Protein AF-A0A3C0SND9-F1 (afdb_monomer_lite)

Foldseek 3Di:
DPQDVVLVLQDCLQRLCNQCVPVCNVVVDLAAAEADACPDCSNPVPDHLLCRLLSSLLSHHLYYHDDPDPVVSVVSNVVCDVVCVQPPVSNVSSVCNVVVVCVVVVVVPDPCVDDPPPVVVVDPVVVVVVVVCLVVVDDDPDDPPVCPPPDCVVDVEDEDEDADDDCVVVVVVVPDPPDDHYPYDYDHDPDDDDPVNVVVVVVVVVVVDDDDDDPPSCPVVSVVVVVVPPD

pLDDT: mean 79.18, std 21.39, range [28.89, 98.75]

Structure (mmCIF, N/CA/C/O backbone):
data_AF-A0A3C0SND9-F1
#
_entry.id   AF-A0A3C0SND9-F1
#
loop_
_atom_site.group_PDB
_atom_site.id
_atom_site.type_symbol
_atom_site.label_atom_id
_atom_site.label_alt_id
_atom_site.label_comp_id
_atom_site.label_asym_id
_atom_site.label_entity_id
_atom_site.label_seq_id
_atom_site.pdbx_PDB_ins_code
_atom_site.Cartn_x
_atom_site.Cartn_y
_atom_site.Cartn_z
_atom_site.occupancy
_atom_site.B_iso_or_equiv
_atom_site.auth_seq_id
_atom_site.auth_comp_id
_atom_site.auth_asym_id
_atom_site.auth_atom_id
_atom_site.pdbx_PDB_model_num
ATOM 1 N N . ASN A 1 1 ? -31.059 3.583 -4.993 1.00 44.38 1 ASN A N 1
ATOM 2 C CA . ASN A 1 1 ? -29.622 3.907 -4.856 1.00 44.38 1 ASN A CA 1
ATOM 3 C C . ASN A 1 1 ? -29.435 5.416 -4.837 1.00 44.38 1 ASN A C 1
ATOM 5 O O . ASN A 1 1 ? -29.257 6.009 -5.891 1.00 44.38 1 ASN A O 1
ATOM 9 N N . ASN A 1 2 ? -29.526 6.033 -3.655 1.00 50.16 2 ASN A N 1
ATOM 10 C CA . ASN A 1 2 ? -29.249 7.460 -3.456 1.00 50.16 2 ASN A CA 1
ATOM 11 C C . ASN A 1 2 ? -27.792 7.612 -3.012 1.00 50.16 2 ASN A C 1
ATOM 13 O O . ASN A 1 2 ? -27.519 7.683 -1.821 1.00 50.16 2 ASN A O 1
ATOM 17 N N . VAL A 1 3 ? -26.867 7.586 -3.970 1.00 58.12 3 VAL A N 1
ATOM 18 C CA . VAL A 1 3 ? -25.467 7.959 -3.727 1.00 58.12 3 VAL A CA 1
ATOM 19 C C . VAL A 1 3 ? -25.411 9.485 -3.758 1.00 58.12 3 VAL A C 1
ATOM 21 O O . VAL A 1 3 ? -25.819 10.077 -4.761 1.00 58.12 3 VAL A O 1
ATOM 24 N N . THR A 1 4 ? -24.980 10.119 -2.669 1.00 64.44 4 THR A N 1
ATOM 25 C CA . THR A 1 4 ? -24.827 11.582 -2.611 1.00 64.44 4 THR A CA 1
ATOM 26 C C . THR A 1 4 ? -23.594 12.021 -3.408 1.00 64.44 4 THR A C 1
ATOM 28 O O . THR A 1 4 ? -22.713 11.215 -3.711 1.00 64.44 4 THR A O 1
ATOM 31 N N . ASP A 1 5 ? -23.491 13.301 -3.770 1.00 61.81 5 ASP A N 1
ATOM 32 C CA . ASP A 1 5 ? -22.285 13.793 -4.453 1.00 61.81 5 ASP A CA 1
ATOM 33 C C . ASP A 1 5 ? -21.036 13.742 -3.548 1.00 61.81 5 ASP A C 1
ATOM 35 O O . ASP A 1 5 ? -19.930 13.545 -4.047 1.00 61.81 5 ASP A O 1
ATOM 39 N N . GLU A 1 6 ? -21.197 13.799 -2.220 1.00 60.97 6 GLU A N 1
ATOM 40 C CA . GLU A 1 6 ? -20.113 13.548 -1.255 1.00 60.97 6 GLU A CA 1
ATOM 41 C C . GLU A 1 6 ? -19.622 12.091 -1.288 1.00 60.97 6 GLU A C 1
ATOM 43 O O . GLU A 1 6 ? -18.412 11.841 -1.263 1.00 60.97 6 GLU A O 1
ATOM 48 N N . ASP A 1 7 ? -20.529 11.119 -1.441 1.00 61.94 7 ASP A N 1
ATOM 49 C CA . ASP A 1 7 ? -20.157 9.707 -1.596 1.00 61.94 7 ASP A CA 1
ATOM 50 C C . ASP A 1 7 ? -19.349 9.461 -2.881 1.00 61.94 7 ASP A C 1
ATOM 52 O O . ASP A 1 7 ? -18.505 8.563 -2.920 1.00 61.94 7 ASP A O 1
ATOM 56 N N . ARG A 1 8 ? -19.583 10.258 -3.934 1.00 63.97 8 ARG A N 1
ATOM 57 C CA . ARG A 1 8 ? -18.859 10.159 -5.215 1.00 63.97 8 ARG A CA 1
ATOM 58 C C . ARG A 1 8 ? -17.441 10.720 -5.155 1.00 63.97 8 ARG A C 1
ATOM 60 O O . ARG A 1 8 ? -16.614 10.336 -5.978 1.00 63.97 8 ARG A O 1
ATOM 67 N N . LEU A 1 9 ? -17.166 11.625 -4.218 1.00 80.69 9 LEU A N 1
ATOM 68 C CA . LEU A 1 9 ? -15.879 12.320 -4.094 1.00 80.69 9 LEU A CA 1
ATOM 69 C C . LEU A 1 9 ? -14.982 11.743 -2.989 1.00 80.69 9 LEU A C 1
ATOM 71 O O . LEU A 1 9 ? -13.817 12.119 -2.885 1.00 80.69 9 LEU A O 1
ATOM 75 N N . THR A 1 10 ? -15.498 10.817 -2.180 1.00 88.38 10 THR A N 1
ATOM 76 C CA . THR A 1 10 ? -14.753 10.217 -1.070 1.00 88.38 10 THR A CA 1
ATOM 77 C C . THR A 1 10 ? -13.786 9.132 -1.577 1.00 88.38 10 THR A C 1
ATOM 79 O O . THR A 1 10 ? -14.219 8.202 -2.265 1.00 88.38 10 THR A O 1
ATOM 82 N N . PRO A 1 11 ? -12.482 9.181 -1.233 1.00 94.50 11 PRO A N 1
ATOM 83 C CA . PRO A 1 11 ? -11.507 8.201 -1.705 1.00 94.50 11 PRO A CA 1
ATOM 84 C C . PRO A 1 11 ? -11.779 6.813 -1.118 1.00 94.50 11 PRO A C 1
ATOM 86 O O . PRO A 1 11 ? -12.365 6.683 -0.043 1.00 94.50 11 PRO A O 1
ATOM 89 N N . GLY A 1 12 ? -11.282 5.764 -1.782 1.00 95.81 12 GLY A N 1
ATOM 90 C CA . GLY A 1 12 ? -11.505 4.365 -1.384 1.00 95.81 12 GLY A CA 1
ATOM 91 C C . GLY A 1 12 ? -11.233 4.081 0.096 1.00 95.81 12 GLY A C 1
ATOM 92 O O . GLY A 1 12 ? -12.066 3.473 0.758 1.00 95.81 12 GLY A O 1
ATOM 93 N N . SER A 1 13 ? -10.142 4.621 0.650 1.00 96.94 13 SER A N 1
ATOM 94 C CA . SER A 1 13 ? -9.764 4.461 2.064 1.00 96.94 13 SER A CA 1
ATOM 95 C C . SER A 1 13 ? -10.765 5.046 3.072 1.00 96.94 13 SER A C 1
ATOM 97 O O . SER A 1 13 ? -10.654 4.764 4.261 1.00 96.94 13 SER A O 1
ATOM 99 N N . LEU A 1 14 ? -11.715 5.874 2.631 1.00 96.62 14 LEU A N 1
ATOM 100 C CA . LEU A 1 14 ? -12.737 6.512 3.466 1.00 96.62 14 LEU A CA 1
ATOM 101 C C . LEU A 1 14 ? -14.166 6.174 3.014 1.00 96.62 14 LEU A C 1
ATOM 103 O O . LEU A 1 14 ? -15.111 6.507 3.720 1.00 96.62 14 LEU A O 1
ATOM 107 N N . SER A 1 15 ? -14.358 5.520 1.867 1.00 96.31 15 SER A N 1
ATOM 108 C CA . SER A 1 15 ? -15.685 5.312 1.279 1.00 96.31 15 SER A CA 1
ATOM 109 C C . SER A 1 15 ? -16.342 4.031 1.788 1.00 96.31 15 SER A C 1
ATOM 111 O O . SER A 1 15 ? -15.989 2.923 1.380 1.00 96.31 15 SER A O 1
ATOM 113 N N . LYS A 1 16 ? -17.369 4.173 2.633 1.00 95.62 16 LYS A N 1
ATOM 114 C CA . LYS A 1 16 ? -18.164 3.037 3.127 1.00 95.62 16 LYS A CA 1
ATOM 115 C C . LYS A 1 16 ? -18.831 2.254 1.993 1.00 95.62 16 LYS A C 1
ATOM 117 O O . LYS A 1 16 ? -18.887 1.026 2.055 1.00 95.62 16 LYS A O 1
ATOM 122 N N . ASN A 1 17 ? -19.286 2.941 0.946 1.00 94.38 17 ASN A N 1
ATOM 123 C CA . ASN A 1 17 ? -19.912 2.306 -0.216 1.00 94.38 17 ASN A CA 1
ATOM 124 C C . ASN A 1 17 ? -18.928 1.392 -0.957 1.00 94.38 17 ASN A C 1
ATOM 126 O O . ASN A 1 17 ? -19.301 0.286 -1.333 1.00 94.38 17 ASN A O 1
ATOM 130 N N . LEU A 1 18 ? -17.665 1.802 -1.111 1.00 96.06 18 LEU A N 1
ATOM 131 C CA . LEU A 1 18 ? -16.646 0.961 -1.746 1.00 96.06 18 LEU A CA 1
ATOM 132 C C . LEU A 1 18 ? -16.187 -0.180 -0.831 1.00 96.06 18 LEU A C 1
ATOM 134 O O . LEU A 1 18 ? -16.083 -1.320 -1.275 1.00 96.06 18 LEU A O 1
ATOM 138 N N . LEU A 1 19 ? -15.936 0.109 0.446 1.00 97.81 19 LEU A N 1
ATOM 139 C CA . LEU A 1 19 ? -15.386 -0.865 1.392 1.00 97.81 19 LEU A CA 1
ATOM 140 C C . LEU A 1 19 ? -16.425 -1.911 1.810 1.00 97.81 19 LEU A C 1
ATOM 142 O O . LEU A 1 19 ? -16.160 -3.108 1.758 1.00 97.81 19 LEU A O 1
ATOM 146 N N . THR A 1 20 ? -17.618 -1.479 2.218 1.00 96.38 20 THR A N 1
ATOM 147 C CA . THR A 1 20 ? -18.659 -2.384 2.732 1.00 96.38 20 THR A CA 1
ATOM 148 C C . THR A 1 20 ? -19.722 -2.728 1.699 1.00 96.38 20 THR A C 1
ATOM 150 O O . THR A 1 20 ? -20.129 -3.882 1.634 1.00 96.38 20 THR A O 1
ATOM 153 N N . GLY A 1 21 ? -20.141 -1.769 0.869 1.00 96.25 21 GLY A N 1
ATOM 154 C CA . GLY A 1 21 ? -21.136 -2.020 -0.176 1.00 96.25 21 GLY A CA 1
ATOM 155 C C . GLY A 1 21 ? -20.585 -2.939 -1.265 1.00 96.25 21 GLY A C 1
ATOM 156 O O . GLY A 1 21 ? -21.068 -4.053 -1.445 1.00 96.25 21 GLY A O 1
ATOM 157 N N . LEU A 1 22 ? -19.524 -2.497 -1.939 1.00 96.56 22 LEU A N 1
ATOM 158 C CA . LEU A 1 22 ? -18.916 -3.236 -3.041 1.00 96.56 22 LEU A CA 1
ATOM 159 C C . LEU A 1 22 ? -18.007 -4.367 -2.545 1.00 96.56 22 LEU A C 1
ATOM 161 O O . LEU A 1 22 ? -18.264 -5.529 -2.835 1.00 96.56 22 LEU A O 1
ATOM 165 N N . LEU A 1 23 ? -16.936 -4.054 -1.809 1.00 98.25 23 LEU A N 1
ATOM 166 C CA . LEU A 1 23 ? -15.888 -5.037 -1.521 1.00 98.25 23 LEU A CA 1
ATOM 167 C C . LEU A 1 23 ? -16.363 -6.147 -0.569 1.00 98.25 23 LEU A C 1
ATOM 169 O O . LEU A 1 23 ? -16.186 -7.326 -0.875 1.00 98.25 23 LEU A O 1
ATOM 173 N N . ARG A 1 24 ? -16.983 -5.799 0.566 1.00 97.56 24 ARG A N 1
ATOM 174 C CA . ARG A 1 24 ? -17.568 -6.799 1.481 1.00 97.56 24 ARG A CA 1
ATOM 175 C C . ARG A 1 24 ? -18.879 -7.380 0.955 1.00 97.56 24 ARG A C 1
ATOM 177 O O . ARG A 1 24 ? -19.059 -8.589 1.034 1.00 97.56 24 ARG A O 1
ATOM 184 N N . GLY A 1 25 ? -19.784 -6.532 0.468 1.00 98.19 25 GLY A N 1
ATOM 185 C CA . GLY A 1 25 ? -21.126 -6.925 0.046 1.00 98.19 25 GLY A CA 1
ATOM 186 C C . GLY A 1 25 ? -21.134 -7.646 -1.297 1.00 98.19 25 GLY A C 1
ATOM 187 O O . GLY A 1 25 ? -21.255 -8.866 -1.343 1.00 98.19 25 GLY A O 1
ATOM 188 N N . GLU A 1 26 ? -21.014 -6.899 -2.392 1.00 97.88 26 GLU A N 1
ATOM 189 C CA . GLU A 1 26 ? -21.161 -7.442 -3.752 1.00 97.88 26 GLU A CA 1
ATOM 190 C C . GLU A 1 26 ? -20.048 -8.429 -4.143 1.00 97.88 26 GLU A C 1
ATOM 192 O O . GLU A 1 26 ? -20.326 -9.460 -4.752 1.00 97.88 26 GLU A O 1
ATOM 197 N N . LEU A 1 27 ? -18.792 -8.140 -3.788 1.00 98.38 27 LEU A N 1
ATOM 198 C CA . LEU A 1 27 ? -17.636 -8.982 -4.124 1.00 98.38 27 LEU A CA 1
ATOM 199 C C . LEU A 1 27 ? -17.373 -10.089 -3.093 1.00 98.38 27 LEU A C 1
ATOM 201 O O . LEU A 1 27 ? -16.554 -10.973 -3.348 1.00 98.38 27 LEU A O 1
ATOM 205 N N . GLY A 1 28 ? -18.029 -10.047 -1.930 1.00 98.19 28 GLY A N 1
ATOM 206 C CA . GLY A 1 28 ? -17.910 -11.080 -0.898 1.00 98.19 28 GLY A CA 1
ATOM 207 C C . GLY A 1 28 ? -16.508 -11.224 -0.294 1.00 98.19 28 GLY A C 1
ATOM 208 O O . GLY A 1 28 ? -16.165 -12.292 0.219 1.00 98.19 28 GLY A O 1
ATOM 209 N N . PHE A 1 29 ? -15.657 -10.193 -0.362 1.00 98.50 29 PHE A N 1
ATOM 210 C CA . PHE A 1 29 ? -14.309 -10.276 0.195 1.00 98.50 29 PHE A CA 1
ATOM 211 C C . PHE A 1 29 ? -14.379 -10.437 1.715 1.00 98.50 29 PHE A C 1
ATOM 213 O O . PHE A 1 29 ? -14.934 -9.586 2.402 1.00 98.50 29 PHE A O 1
ATOM 220 N N . ASN A 1 30 ? -13.758 -11.482 2.266 1.00 97.19 30 ASN A N 1
ATOM 221 C CA . ASN A 1 30 ? -13.747 -11.743 3.714 1.00 97.19 30 ASN A CA 1
ATOM 222 C C . ASN A 1 30 ? -12.351 -11.618 4.362 1.00 97.19 30 ASN A C 1
ATOM 224 O O . ASN A 1 30 ? -12.188 -11.861 5.554 1.00 97.19 30 ASN A O 1
ATOM 228 N N . GLY A 1 31 ? -11.326 -11.242 3.590 1.00 97.62 31 GLY A N 1
ATOM 229 C CA . GLY A 1 31 ? -9.966 -11.038 4.104 1.00 97.62 31 GLY A CA 1
ATOM 230 C C . GLY A 1 31 ? -9.784 -9.693 4.811 1.00 97.62 31 GLY A C 1
ATOM 231 O O . GLY A 1 31 ? -10.729 -8.927 4.961 1.00 97.62 31 GLY A O 1
ATOM 232 N N . LEU A 1 32 ? -8.564 -9.369 5.229 1.00 98.50 32 LEU A N 1
ATOM 233 C CA . LEU A 1 32 ? -8.249 -8.086 5.864 1.00 98.50 32 LEU A CA 1
ATOM 234 C C . LEU A 1 32 ? -8.256 -6.931 4.847 1.00 98.50 32 LEU A C 1
ATOM 236 O O . LEU A 1 32 ? -7.643 -7.048 3.788 1.00 98.50 32 LEU A O 1
ATOM 240 N N . ILE A 1 33 ? -8.904 -5.811 5.180 1.00 98.69 33 ILE A N 1
ATOM 241 C CA . ILE A 1 33 ? -8.835 -4.552 4.421 1.00 98.69 33 ILE A CA 1
ATOM 242 C C . ILE A 1 33 ? -7.926 -3.561 5.155 1.00 98.69 33 ILE A C 1
ATOM 244 O O . ILE A 1 33 ? -8.098 -3.317 6.350 1.00 98.69 33 ILE A O 1
ATOM 248 N N . MET A 1 34 ? -6.987 -2.951 4.434 1.00 98.38 34 MET A N 1
ATOM 249 C CA . MET A 1 34 ? -6.090 -1.922 4.958 1.00 98.38 34 MET A CA 1
ATOM 250 C C . MET A 1 34 ? -6.093 -0.697 4.043 1.00 98.38 34 MET A C 1
ATOM 252 O O . MET A 1 34 ? -6.122 -0.843 2.821 1.00 98.38 34 MET A O 1
ATOM 256 N N . THR A 1 35 ? -6.019 0.500 4.626 1.00 98.38 35 THR A N 1
ATOM 257 C CA . THR A 1 35 ? -5.798 1.726 3.846 1.00 98.38 35 THR A CA 1
ATOM 258 C C . THR A 1 35 ? -4.402 1.734 3.211 1.00 98.38 35 THR A C 1
ATOM 260 O O . THR A 1 35 ? -3.470 1.130 3.736 1.00 98.38 35 THR A O 1
ATOM 263 N N . ASP A 1 36 ? -4.207 2.530 2.159 1.00 97.94 36 ASP A N 1
ATOM 264 C CA . ASP A 1 36 ? -2.862 3.028 1.828 1.00 97.94 36 ASP A CA 1
ATOM 265 C C . ASP A 1 36 ? -2.350 3.991 2.929 1.00 97.94 36 ASP A C 1
ATOM 267 O O . ASP A 1 36 ? -3.074 4.315 3.881 1.00 97.94 36 ASP A O 1
ATOM 271 N N . ALA A 1 37 ? -1.104 4.454 2.827 1.00 97.69 37 ALA A N 1
ATOM 272 C CA . ALA A 1 37 ? -0.452 5.313 3.804 1.00 97.69 37 ALA A CA 1
ATOM 273 C C . ALA A 1 37 ? -1.287 6.570 4.112 1.00 97.69 37 ALA A C 1
ATOM 275 O O . ALA A 1 37 ? -1.434 7.479 3.292 1.00 97.69 37 ALA A O 1
ATOM 276 N N . THR A 1 38 ? -1.766 6.687 5.352 1.00 97.38 38 THR A N 1
ATOM 277 C CA . THR A 1 38 ? -2.655 7.790 5.770 1.00 97.38 38 THR A CA 1
ATOM 278 C C . THR A 1 38 ? -1.963 9.157 5.843 1.00 97.38 38 THR A C 1
ATOM 280 O O . THR A 1 38 ? -2.606 10.166 6.133 1.00 97.38 38 THR A O 1
ATOM 283 N N . LEU A 1 39 ? -0.647 9.205 5.613 1.00 96.06 39 LEU A N 1
ATOM 284 C CA . LEU A 1 39 ? 0.149 10.434 5.538 1.00 96.06 39 LEU A CA 1
ATOM 285 C C . LEU A 1 39 ? 0.073 11.106 4.167 1.00 96.06 39 LEU A C 1
ATOM 287 O O . LEU A 1 39 ? 0.459 12.266 4.029 1.00 96.06 39 LEU A O 1
ATOM 291 N N . MET A 1 40 ? -0.401 10.384 3.152 1.00 95.81 40 MET A N 1
ATOM 292 C CA . MET A 1 40 ? -0.532 10.914 1.805 1.00 95.81 40 MET A CA 1
ATOM 293 C C . MET A 1 40 ? -1.572 12.031 1.760 1.00 95.81 40 MET A C 1
ATOM 295 O O . MET A 1 40 ? -2.626 11.959 2.397 1.00 95.81 40 MET A O 1
ATOM 299 N N . THR A 1 41 ? -1.310 13.042 0.929 1.00 94.62 41 THR A N 1
ATOM 300 C CA . THR A 1 41 ? -2.234 14.162 0.706 1.00 94.62 41 THR A CA 1
ATOM 301 C C . THR A 1 41 ? -3.618 13.682 0.276 1.00 94.62 41 THR A C 1
ATOM 303 O O . THR A 1 41 ? -4.610 14.244 0.721 1.00 94.62 41 THR A O 1
ATOM 306 N N . GLY A 1 42 ? -3.699 12.601 -0.509 1.00 93.19 42 GLY A N 1
ATOM 307 C CA . GLY A 1 42 ? -4.974 12.009 -0.921 1.00 93.19 42 GLY A CA 1
ATOM 308 C C . GLY A 1 42 ? -5.861 11.571 0.249 1.00 93.19 42 GLY A C 1
ATOM 309 O O . GLY A 1 42 ? -7.075 11.672 0.150 1.00 93.19 42 GLY A O 1
ATOM 310 N N . PHE A 1 43 ? -5.286 11.158 1.381 1.00 95.00 43 PHE A N 1
ATOM 311 C CA . PHE A 1 43 ? -6.048 10.875 2.599 1.00 95.00 43 PHE A CA 1
ATOM 312 C C . PHE A 1 43 ? -6.293 12.164 3.395 1.00 95.00 43 PHE A C 1
ATOM 314 O O . PHE A 1 43 ? -7.435 12.531 3.657 1.00 95.00 43 PHE A O 1
ATOM 321 N N . GLY A 1 44 ? -5.221 12.891 3.726 1.00 93.25 44 GLY A N 1
ATOM 322 C CA . GLY A 1 44 ? -5.273 14.041 4.635 1.00 93.25 44 GLY A CA 1
ATOM 323 C C . GLY A 1 44 ? -6.019 15.275 4.113 1.00 93.25 44 GLY A C 1
ATOM 324 O O . GLY A 1 44 ? -6.403 16.120 4.913 1.00 93.25 44 GLY A O 1
ATOM 325 N N . ALA A 1 45 ? -6.245 15.398 2.803 1.00 93.62 45 ALA A N 1
ATOM 326 C CA . ALA A 1 45 ? -6.983 16.523 2.225 1.00 93.62 45 ALA A CA 1
ATOM 327 C C . ALA A 1 45 ? -8.499 16.476 2.498 1.00 93.62 45 ALA A C 1
ATOM 329 O O . ALA A 1 45 ? -9.173 17.484 2.310 1.00 93.62 45 ALA A O 1
ATOM 330 N N . HIS A 1 46 ? -9.035 15.338 2.952 1.00 92.56 46 HIS A N 1
ATOM 331 C CA . HIS A 1 46 ? -10.480 15.125 3.112 1.00 92.56 46 HIS A CA 1
ATOM 332 C C . HIS A 1 46 ? -11.020 15.496 4.498 1.00 92.56 46 HIS A C 1
ATOM 334 O O . HIS A 1 46 ? -12.197 15.290 4.776 1.00 92.56 46 HIS A O 1
ATOM 340 N N . GLY A 1 47 ? -10.183 16.030 5.387 1.00 93.88 47 GLY A N 1
ATOM 341 C CA . GLY A 1 47 ? -10.623 16.444 6.712 1.00 93.88 47 GLY A CA 1
ATOM 342 C C . GLY A 1 47 ? -9.527 16.399 7.761 1.00 93.88 47 GLY A C 1
ATOM 343 O O . GLY A 1 47 ? -8.346 16.186 7.481 1.00 93.88 47 GLY A O 1
ATOM 344 N N . ARG A 1 48 ? -9.930 16.605 9.013 1.00 96.81 48 ARG A N 1
ATOM 345 C CA . ARG A 1 48 ? -9.007 16.550 10.144 1.00 96.81 48 ARG A CA 1
ATOM 346 C C . ARG A 1 48 ? -8.632 15.102 10.419 1.00 96.81 48 ARG A C 1
ATOM 348 O O . ARG A 1 48 ? -9.490 14.226 10.475 1.00 96.81 48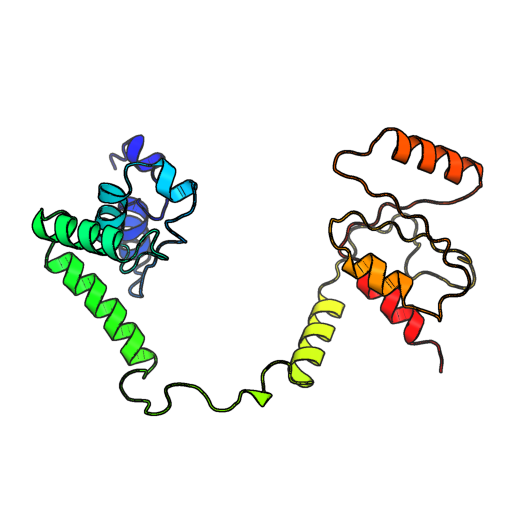 ARG A O 1
ATOM 355 N N . ARG A 1 49 ? -7.348 14.852 10.672 1.00 97.00 49 ARG A N 1
ATOM 356 C CA . ARG A 1 49 ? -6.833 13.506 10.965 1.00 97.00 49 ARG A CA 1
ATOM 357 C C . ARG A 1 49 ? -7.561 12.828 12.134 1.00 97.00 49 ARG A C 1
ATOM 359 O O . ARG A 1 49 ? -7.796 11.625 12.071 1.00 97.00 49 ARG A O 1
ATOM 366 N N . GLU A 1 50 ? -7.954 13.610 13.141 1.00 97.81 50 GLU A N 1
ATOM 367 C CA . GLU A 1 50 ? -8.709 13.137 14.307 1.00 97.81 50 GLU A CA 1
ATOM 368 C C . GLU A 1 50 ? -10.088 12.556 13.967 1.00 97.81 50 GLU A C 1
ATOM 370 O O . GLU A 1 50 ? -10.568 11.683 14.686 1.00 97.81 50 GLU A O 1
ATOM 375 N N . ASP A 1 51 ? -10.688 12.995 12.857 1.00 97.25 51 ASP A N 1
ATOM 376 C CA . ASP A 1 51 ? -11.953 12.467 12.350 1.00 97.25 51 ASP A CA 1
ATOM 377 C C . ASP A 1 51 ? -11.698 11.331 11.349 1.00 97.25 51 ASP A C 1
ATOM 379 O O . ASP A 1 51 ? -12.331 10.278 11.410 1.00 97.25 51 ASP A O 1
ATOM 383 N N . LEU A 1 52 ? -10.733 11.523 10.442 1.00 97.19 52 LEU A N 1
ATOM 384 C CA . LEU A 1 52 ? -10.484 10.608 9.327 1.00 97.19 52 LEU A CA 1
ATOM 385 C C . LEU A 1 52 ? -9.981 9.232 9.766 1.00 97.19 52 LEU A C 1
ATOM 387 O O . LEU A 1 52 ? -10.399 8.222 9.202 1.00 97.19 52 LEU A O 1
ATOM 391 N N . VAL A 1 53 ? -9.071 9.170 10.743 1.00 97.94 53 VAL A N 1
ATOM 392 C CA . VAL A 1 53 ? -8.457 7.896 11.147 1.00 97.94 53 VAL A CA 1
ATOM 393 C C . VAL A 1 53 ? -9.504 6.960 11.780 1.00 97.94 53 VAL A C 1
ATOM 395 O O . VAL A 1 53 ? -9.653 5.846 11.271 1.00 97.94 53 VAL A O 1
ATOM 398 N N . PRO A 1 54 ? -10.328 7.388 12.761 1.00 98.31 54 PRO A N 1
ATOM 399 C CA . PRO A 1 54 ? -11.429 6.560 13.255 1.00 98.31 54 PRO A CA 1
ATOM 400 C C . PRO A 1 54 ? -12.493 6.254 12.200 1.00 98.31 54 PRO A C 1
ATOM 402 O O . PRO A 1 54 ? -12.955 5.116 12.107 1.00 98.31 54 PRO A O 1
ATOM 405 N N . MET A 1 55 ? -12.855 7.247 11.378 1.00 97.81 55 MET A N 1
ATOM 406 C CA . MET A 1 55 ? -13.850 7.080 10.316 1.00 97.81 55 MET A CA 1
ATOM 407 C C . MET A 1 55 ? -13.422 6.016 9.299 1.00 97.81 55 MET A C 1
ATOM 409 O O . MET A 1 55 ? -14.252 5.239 8.837 1.00 97.81 55 MET A O 1
ATOM 413 N N . SER A 1 56 ? -12.125 5.920 8.987 1.00 98.19 56 SER A N 1
ATOM 414 C CA . SER A 1 56 ? -11.613 4.895 8.071 1.00 98.19 56 SER A CA 1
ATOM 415 C C . SER A 1 56 ? -11.913 3.475 8.566 1.00 98.19 56 SER A C 1
ATOM 417 O O . SER A 1 56 ? -12.316 2.622 7.773 1.00 98.19 56 SER A O 1
ATOM 419 N N . ILE A 1 57 ? -11.801 3.229 9.876 1.00 98.56 57 ILE A N 1
ATOM 420 C CA . ILE A 1 57 ? -12.119 1.930 10.479 1.00 98.56 57 ILE A CA 1
ATOM 421 C C . ILE A 1 57 ? -13.631 1.709 10.534 1.00 98.56 57 ILE A C 1
ATOM 423 O O . ILE A 1 57 ? -14.118 0.642 10.144 1.00 98.56 57 ILE A O 1
ATOM 427 N N . ALA A 1 58 ? -14.381 2.737 10.942 1.00 98.25 58 ALA A N 1
ATOM 428 C CA . ALA A 1 58 ? -15.842 2.711 10.976 1.00 98.25 58 ALA A CA 1
ATOM 429 C C . ALA A 1 58 ? -16.456 2.385 9.601 1.00 98.25 58 ALA A C 1
ATOM 431 O O . ALA A 1 58 ? -17.423 1.630 9.508 1.00 98.25 58 ALA A O 1
ATOM 432 N N . ASN A 1 59 ? -15.850 2.895 8.527 1.00 97.69 59 ASN A N 1
ATOM 433 C CA . ASN A 1 59 ? -16.323 2.714 7.158 1.00 97.69 59 ASN A CA 1
ATOM 434 C C . ASN A 1 59 ? -15.926 1.376 6.524 1.00 97.69 59 ASN A C 1
ATOM 436 O O . ASN A 1 59 ? -16.411 1.082 5.435 1.00 97.69 59 ASN A O 1
ATOM 440 N N . GLY A 1 60 ? -15.107 0.551 7.187 1.00 98.00 60 GLY A N 1
ATOM 441 C CA . GLY A 1 60 ? -14.877 -0.842 6.783 1.00 98.00 60 GLY A CA 1
ATOM 442 C C . GLY A 1 60 ? -13.420 -1.263 6.602 1.00 98.00 60 GLY A C 1
ATOM 443 O O . GLY A 1 60 ? -13.184 -2.432 6.306 1.00 98.00 60 GLY A O 1
ATOM 444 N N . ASN A 1 61 ? -12.439 -0.374 6.798 1.00 98.69 61 ASN A N 1
ATOM 445 C CA . ASN A 1 61 ? -11.043 -0.815 6.898 1.00 98.69 61 ASN A CA 1
ATOM 446 C C . ASN A 1 61 ? -10.829 -1.532 8.231 1.00 98.69 61 ASN A C 1
ATOM 448 O O . ASN A 1 61 ? -11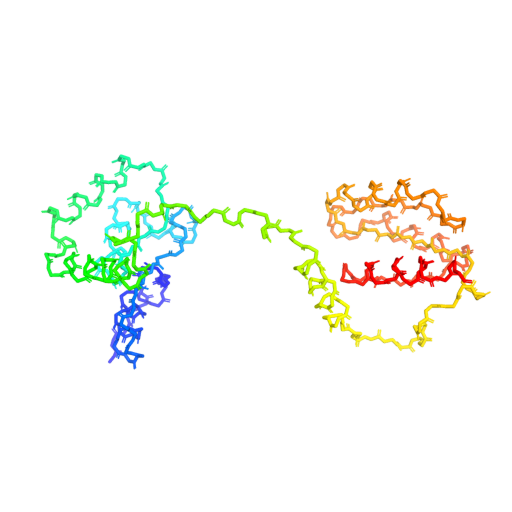.342 -1.088 9.256 1.00 98.69 61 ASN A O 1
ATOM 452 N N . ASP A 1 62 ? -10.061 -2.616 8.245 1.00 98.75 62 ASP A N 1
ATOM 453 C CA . ASP A 1 62 ? -9.690 -3.313 9.482 1.00 98.75 62 ASP A CA 1
ATOM 454 C C . ASP A 1 62 ? -8.419 -2.708 10.097 1.00 98.75 62 ASP A C 1
ATOM 456 O O . ASP A 1 62 ? -8.240 -2.717 11.311 1.00 98.75 62 ASP A O 1
ATOM 460 N N . MET A 1 63 ? -7.547 -2.133 9.264 1.00 98.38 63 MET A N 1
ATOM 461 C CA . MET A 1 63 ? -6.332 -1.430 9.676 1.00 98.38 63 MET A CA 1
ATOM 462 C C . MET A 1 63 ? -6.134 -0.154 8.855 1.00 98.38 63 MET A C 1
ATOM 464 O O . MET A 1 63 ? -6.527 -0.086 7.691 1.00 98.38 63 MET A O 1
ATOM 468 N N . PHE A 1 64 ? -5.448 0.834 9.427 1.00 97.44 64 PHE A N 1
ATOM 469 C CA . PHE A 1 64 ? -4.930 1.971 8.668 1.00 97.44 64 PHE A CA 1
ATOM 470 C C . PHE A 1 64 ? -3.399 1.934 8.631 1.00 97.44 64 PHE A C 1
ATOM 472 O O . PHE A 1 64 ? -2.749 1.566 9.613 1.00 97.44 64 PHE A O 1
ATOM 479 N N . LEU A 1 65 ? -2.819 2.290 7.485 1.00 98.06 65 LEU A N 1
ATOM 480 C CA . LEU A 1 65 ? -1.379 2.208 7.256 1.00 98.06 65 LEU A CA 1
ATOM 481 C C . LEU A 1 65 ? -0.671 3.512 7.653 1.00 98.06 65 LEU A C 1
ATOM 483 O O . LEU A 1 65 ? -1.004 4.598 7.174 1.00 98.06 65 LEU A O 1
ATOM 487 N N . PHE A 1 66 ? 0.350 3.362 8.498 1.00 97.44 66 PHE A N 1
ATOM 488 C CA . PHE A 1 66 ? 1.200 4.404 9.085 1.00 97.44 66 PHE A CA 1
ATOM 489 C C . PHE A 1 66 ? 0.499 5.440 9.971 1.00 97.44 66 PHE A C 1
ATOM 491 O O . PHE A 1 66 ? -0.584 5.950 9.690 1.00 97.44 66 PHE A O 1
ATOM 498 N N . THR A 1 67 ? 1.198 5.808 11.041 1.00 96.19 67 THR A N 1
ATOM 499 C CA . THR A 1 67 ? 0.832 6.902 11.941 1.00 96.19 67 THR A CA 1
ATOM 500 C C . THR A 1 67 ? 1.682 8.132 11.657 1.00 96.19 67 THR A C 1
ATOM 502 O O . THR A 1 67 ? 2.869 7.999 11.359 1.00 96.19 67 THR A O 1
ATOM 505 N N . LYS A 1 68 ? 1.115 9.332 11.816 1.00 93.00 68 LYS A N 1
ATOM 506 C CA . LYS A 1 68 ? 1.897 10.581 11.796 1.00 93.00 68 LYS A CA 1
ATOM 507 C C . LYS A 1 68 ? 2.645 10.748 13.111 1.00 93.00 68 LYS A C 1
ATOM 509 O O . LYS A 1 68 ? 3.841 11.006 13.127 1.00 93.00 68 LYS A O 1
ATOM 514 N N . SER A 1 69 ? 1.913 10.563 14.203 1.00 96.25 69 SER A N 1
ATOM 515 C CA . SER A 1 69 ? 2.412 10.484 15.569 1.00 96.25 69 SER A CA 1
ATOM 516 C C . SER A 1 69 ? 1.666 9.334 16.227 1.00 96.25 69 SER A C 1
ATOM 518 O O . SER A 1 69 ? 0.438 9.350 16.283 1.00 96.25 69 SER A O 1
ATOM 520 N N . ALA A 1 70 ? 2.397 8.318 16.687 1.00 95.00 70 ALA A N 1
ATOM 521 C CA . ALA A 1 70 ? 1.787 7.108 17.234 1.00 95.00 70 ALA A CA 1
ATOM 522 C C . ALA A 1 70 ? 0.869 7.418 18.428 1.00 95.00 70 ALA A C 1
ATOM 524 O O . ALA A 1 70 ? -0.221 6.862 18.526 1.00 95.00 70 ALA A O 1
ATOM 525 N N . LEU A 1 71 ? 1.283 8.344 19.301 1.00 97.62 71 LEU A N 1
ATOM 526 C CA . LEU A 1 71 ? 0.503 8.726 20.477 1.00 97.62 71 LEU A CA 1
ATOM 527 C C . LEU A 1 71 ? -0.748 9.537 20.108 1.00 97.62 71 LEU A C 1
ATOM 529 O O . LEU A 1 71 ? -1.814 9.297 20.671 1.00 97.62 71 LEU A O 1
ATOM 533 N N . GLU A 1 72 ? -0.643 10.481 19.169 1.00 97.75 72 GLU A N 1
ATOM 534 C CA . GLU A 1 72 ? -1.807 11.263 18.726 1.00 97.75 72 GLU A CA 1
ATOM 535 C C . GLU A 1 72 ? -2.832 10.378 18.022 1.00 97.75 72 GLU A C 1
ATOM 537 O O . GLU A 1 72 ? -4.006 10.400 18.382 1.00 97.75 72 GLU A O 1
ATOM 542 N N . ASP A 1 73 ? -2.388 9.548 17.078 1.00 98.06 73 ASP A N 1
ATOM 543 C CA . ASP A 1 73 ? -3.287 8.687 16.310 1.00 98.06 73 ASP A CA 1
ATOM 544 C C . ASP A 1 73 ? -3.952 7.629 17.189 1.00 98.06 73 ASP A C 1
ATOM 546 O O . ASP A 1 73 ? -5.136 7.340 17.015 1.00 98.06 73 ASP A O 1
ATOM 550 N N . TYR A 1 74 ? -3.231 7.106 18.186 1.00 98.19 74 TYR A N 1
ATOM 551 C CA . TYR A 1 74 ? -3.825 6.259 19.216 1.00 98.19 74 TYR A CA 1
ATOM 552 C C . TYR A 1 74 ? -4.937 6.992 19.976 1.00 98.19 74 TYR A C 1
ATOM 554 O O . TYR A 1 74 ? -6.032 6.454 20.140 1.00 98.19 74 TYR A O 1
ATOM 562 N N . ASN A 1 75 ? -4.692 8.231 20.410 1.00 98.56 75 ASN A N 1
ATOM 563 C CA . ASN A 1 75 ? -5.695 9.017 21.125 1.00 98.56 75 ASN A CA 1
ATOM 564 C C . ASN A 1 75 ? -6.900 9.358 20.241 1.00 98.56 75 ASN A C 1
ATOM 566 O O . ASN A 1 75 ? -8.031 9.321 20.724 1.00 98.56 75 ASN A O 1
ATOM 570 N N . PHE A 1 76 ? -6.698 9.642 18.953 1.00 98.50 76 PHE A N 1
ATOM 571 C CA . PHE A 1 76 ? -7.794 9.843 18.005 1.00 98.50 76 PHE A CA 1
ATOM 572 C C . PHE A 1 76 ? -8.642 8.581 17.851 1.00 98.50 76 PHE A C 1
ATOM 574 O O . PHE A 1 76 ? -9.863 8.661 17.968 1.00 98.50 76 PHE A O 1
ATOM 581 N N . MET A 1 77 ? -8.014 7.413 17.696 1.00 98.31 77 MET A N 1
ATOM 582 C CA . MET A 1 77 ? -8.708 6.123 17.653 1.00 98.31 77 MET A CA 1
ATOM 583 C C . MET A 1 77 ? -9.484 5.833 18.937 1.00 98.31 77 MET A C 1
ATOM 585 O O . MET A 1 77 ? -10.669 5.505 18.879 1.00 98.31 77 MET A O 1
ATOM 589 N N . LEU A 1 78 ? -8.851 6.014 20.098 1.00 98.38 78 LEU A N 1
ATOM 590 C CA . LEU A 1 78 ? -9.486 5.814 21.398 1.00 98.38 78 LEU A CA 1
ATOM 591 C C . LEU A 1 78 ? -10.678 6.756 21.594 1.00 98.38 78 LEU A C 1
ATOM 593 O O . LEU A 1 78 ? -11.721 6.341 22.095 1.00 98.38 78 LEU A O 1
ATOM 597 N N . ASN A 1 79 ? -10.544 8.018 21.188 1.00 98.50 79 ASN A N 1
ATOM 598 C CA . ASN A 1 79 ? -11.633 8.986 21.243 1.00 98.50 79 ASN A CA 1
ATOM 599 C C . ASN A 1 79 ? -12.752 8.635 20.260 1.00 98.50 79 ASN A C 1
ATOM 601 O O . ASN A 1 79 ? -13.918 8.772 20.616 1.00 98.50 79 ASN A O 1
ATOM 605 N N . GLY A 1 80 ? -12.422 8.163 19.057 1.00 98.31 80 GLY A N 1
ATOM 606 C CA . GLY A 1 80 ? -13.399 7.690 18.080 1.00 98.31 80 GLY A CA 1
ATOM 607 C C . GLY A 1 80 ? -14.219 6.518 18.608 1.00 98.31 80 GLY A C 1
ATOM 608 O O . GLY A 1 80 ? -15.444 6.532 18.519 1.00 98.31 80 GLY A O 1
ATOM 609 N N . TYR A 1 81 ? -13.553 5.560 19.249 1.00 98.19 81 TYR A N 1
ATOM 610 C CA . TYR A 1 81 ? -14.197 4.447 19.936 1.00 98.19 81 TYR A CA 1
ATOM 611 C C . TYR A 1 81 ? -15.090 4.918 21.099 1.00 98.19 81 TYR A C 1
ATOM 613 O O . TYR A 1 81 ? -16.285 4.641 21.113 1.00 98.19 81 TYR A O 1
ATOM 621 N N . LYS A 1 82 ? -14.567 5.738 22.024 1.00 98.31 82 LYS A N 1
ATOM 622 C CA . LYS A 1 82 ? -15.341 6.277 23.164 1.00 98.31 82 LYS A CA 1
ATOM 623 C C . LYS A 1 82 ? -16.554 7.115 22.749 1.00 98.31 82 LYS A C 1
ATOM 625 O O . LYS A 1 82 ? -17.524 7.189 23.495 1.00 98.31 82 LYS A O 1
ATOM 630 N N . LYS A 1 83 ? -16.489 7.777 21.591 1.00 97.81 83 LYS A N 1
ATOM 631 C CA . LYS A 1 83 ? -17.589 8.568 21.017 1.00 97.81 83 LYS A CA 1
ATOM 632 C C . LYS A 1 83 ? -18.581 7.723 20.207 1.00 97.81 83 LYS A C 1
ATOM 634 O O . LYS A 1 83 ? -19.540 8.283 19.688 1.00 97.81 83 LYS A O 1
ATOM 639 N N . GLY A 1 84 ? -18.350 6.416 20.065 1.00 97.75 84 GLY A N 1
ATOM 640 C CA . GLY A 1 84 ? -19.201 5.513 19.289 1.00 97.75 84 GLY A CA 1
ATOM 641 C C . GLY A 1 84 ? -19.072 5.660 17.770 1.00 97.75 84 GLY A C 1
ATOM 642 O O . GLY A 1 84 ? -19.899 5.119 17.045 1.00 97.75 84 GLY A O 1
ATOM 643 N N . ILE A 1 85 ? -18.050 6.371 17.269 1.00 98.06 85 ILE A N 1
ATOM 644 C CA . ILE A 1 85 ? -17.748 6.418 15.825 1.00 98.06 85 ILE A CA 1
ATOM 645 C C . ILE A 1 85 ? -17.353 5.017 15.348 1.00 98.06 85 ILE A C 1
ATOM 647 O O . ILE A 1 85 ? -17.788 4.569 14.292 1.00 98.06 85 ILE A O 1
ATOM 651 N N . ILE A 1 86 ? -16.550 4.317 16.151 1.00 98.50 86 ILE A N 1
ATOM 652 C CA . ILE A 1 86 ? -16.254 2.897 15.970 1.00 98.50 86 ILE A CA 1
ATOM 653 C C . ILE A 1 86 ? -17.091 2.141 16.997 1.00 98.50 86 ILE A C 1
ATOM 655 O O . ILE A 1 86 ? -16.900 2.343 18.195 1.00 98.50 86 ILE A O 1
ATOM 659 N N . THR A 1 87 ? -18.013 1.296 16.539 1.00 98.38 87 THR A N 1
ATOM 660 C CA . THR A 1 87 ? -18.836 0.470 17.436 1.00 98.38 87 THR A CA 1
ATOM 661 C C . THR A 1 87 ? -18.053 -0.739 17.952 1.00 98.38 87 THR A C 1
ATOM 663 O O . THR A 1 87 ? -17.049 -1.132 17.349 1.00 98.38 87 THR A O 1
ATOM 666 N N . ASP A 1 88 ? -18.521 -1.358 19.040 1.00 98.31 88 ASP A N 1
ATOM 667 C CA . ASP A 1 88 ? -17.934 -2.600 19.563 1.00 98.31 88 ASP A CA 1
ATOM 668 C C . ASP A 1 88 ? -17.955 -3.720 18.524 1.00 98.31 88 ASP A C 1
ATOM 670 O O . ASP A 1 88 ? -16.970 -4.439 18.356 1.00 98.31 88 ASP A O 1
ATOM 674 N N . GLU A 1 89 ? -19.053 -3.850 17.783 1.00 98.44 89 GLU A N 1
ATOM 675 C CA . GLU A 1 89 ? -19.189 -4.861 16.739 1.00 98.44 89 GLU A CA 1
ATOM 676 C C . GLU A 1 89 ? -18.164 -4.623 15.635 1.00 98.44 89 GLU A C 1
ATOM 678 O O . GLU A 1 89 ? -17.485 -5.556 15.213 1.00 98.44 89 GLU A O 1
ATOM 683 N N . ARG A 1 90 ? -18.000 -3.367 15.194 1.00 98.12 90 ARG A N 1
ATOM 684 C CA . ARG A 1 90 ? -17.047 -3.036 14.134 1.00 98.12 90 ARG A CA 1
ATOM 685 C C . ARG A 1 90 ? -15.601 -3.221 14.586 1.00 98.12 90 ARG A C 1
ATOM 687 O O . ARG A 1 90 ? -14.784 -3.697 13.800 1.00 98.12 90 ARG A O 1
ATOM 694 N N . LEU A 1 91 ? -15.280 -2.859 15.829 1.00 98.38 91 LEU A N 1
ATOM 695 C CA . LEU A 1 91 ? -13.943 -3.051 16.387 1.00 98.38 91 LEU A CA 1
ATOM 696 C C . LEU A 1 91 ? -13.588 -4.540 16.477 1.00 98.38 91 LEU A C 1
ATOM 698 O O . LEU A 1 91 ? -12.508 -4.926 16.032 1.00 98.38 91 LEU A O 1
ATOM 702 N N . ASN A 1 92 ? -14.489 -5.370 17.010 1.00 98.50 92 ASN A N 1
ATOM 703 C CA . ASN A 1 92 ? -14.260 -6.812 17.123 1.00 98.50 92 ASN A CA 1
ATOM 704 C C . ASN A 1 92 ? -14.182 -7.486 15.746 1.00 98.50 92 ASN A C 1
ATOM 706 O O . ASN A 1 92 ? -13.261 -8.255 15.502 1.00 98.50 92 ASN A O 1
ATOM 710 N N . ASP A 1 93 ? -15.055 -7.118 14.805 1.00 98.31 93 ASP A N 1
ATOM 711 C CA . ASP A 1 93 ? -15.028 -7.625 13.427 1.00 98.31 93 ASP A CA 1
ATOM 712 C C . ASP A 1 93 ? -13.708 -7.279 12.697 1.00 98.31 93 ASP A C 1
ATOM 714 O O . ASP A 1 93 ? -13.170 -8.093 11.944 1.00 98.31 93 ASP A O 1
ATOM 718 N N . ALA A 1 94 ? -13.125 -6.100 12.946 1.00 98.56 94 ALA A N 1
ATOM 719 C CA . ALA A 1 94 ? -11.781 -5.763 12.466 1.00 98.56 94 ALA A CA 1
ATOM 720 C C . ALA A 1 94 ? -10.696 -6.610 13.150 1.00 98.56 94 ALA A C 1
ATOM 722 O O . ALA A 1 94 ? -9.796 -7.140 12.489 1.00 98.56 94 ALA A O 1
ATOM 723 N N . LEU A 1 95 ? -10.782 -6.74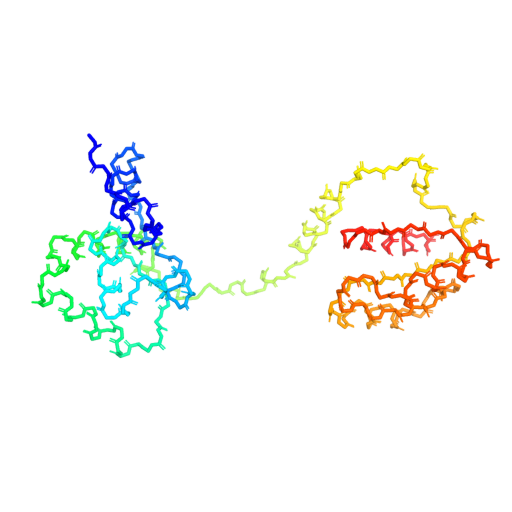8 14.475 1.00 98.19 95 LEU A N 1
ATOM 724 C CA . LEU A 1 95 ? -9.800 -7.464 15.282 1.00 98.19 95 LEU A CA 1
ATOM 725 C C . LEU A 1 95 ? -9.749 -8.954 14.928 1.00 98.19 95 LEU A C 1
ATOM 727 O O . LEU A 1 95 ? -8.656 -9.500 14.776 1.00 98.19 95 LEU A O 1
ATOM 731 N N . ASP A 1 96 ? -10.901 -9.583 14.705 1.00 98.25 96 ASP A N 1
ATOM 732 C CA . ASP A 1 96 ? -11.014 -10.983 14.302 1.00 98.25 96 ASP A CA 1
ATOM 733 C C . ASP A 1 96 ? -10.332 -11.243 12.959 1.00 98.25 96 ASP A C 1
ATOM 735 O O . ASP A 1 96 ? -9.629 -12.242 12.808 1.00 98.25 96 ASP A O 1
ATOM 739 N N . ARG A 1 97 ? -10.436 -10.324 11.990 1.00 98.50 97 ARG A N 1
ATOM 740 C CA . ARG A 1 97 ? -9.714 -10.456 10.711 1.00 98.50 97 ARG A CA 1
ATOM 741 C C . ARG A 1 97 ? -8.210 -10.276 10.870 1.00 98.50 97 ARG A C 1
ATOM 743 O O . ARG A 1 97 ? -7.443 -11.009 10.244 1.00 98.50 97 ARG A O 1
ATOM 750 N N . ILE A 1 98 ? -7.773 -9.347 11.721 1.00 98.50 98 ILE A N 1
ATOM 751 C CA . ILE A 1 98 ? -6.348 -9.148 12.028 1.00 98.50 98 ILE A CA 1
ATOM 752 C C . ILE A 1 98 ? -5.766 -10.394 12.700 1.00 98.50 98 ILE A C 1
ATOM 754 O O . ILE A 1 98 ? -4.722 -10.900 12.282 1.00 98.50 98 ILE A O 1
ATOM 758 N N . LEU A 1 99 ? -6.423 -10.890 13.748 1.00 97.81 99 LEU A N 1
ATOM 759 C CA . LEU A 1 99 ? -5.979 -12.061 14.498 1.00 97.81 99 LEU A CA 1
ATOM 760 C C . LEU A 1 99 ? -6.094 -13.334 13.658 1.00 97.81 99 LEU A C 1
ATOM 762 O O . LEU A 1 99 ? -5.167 -14.141 13.658 1.00 97.81 99 LEU A O 1
ATOM 766 N N . GLY A 1 100 ? -7.166 -13.470 12.878 1.00 96.88 100 GLY A N 1
ATOM 767 C CA . GLY A 1 100 ? -7.370 -14.558 11.929 1.00 96.88 100 GLY A CA 1
ATOM 768 C C . GLY A 1 100 ? -6.268 -14.618 10.874 1.00 96.88 100 GLY A C 1
ATOM 769 O O . GLY A 1 100 ? -5.716 -15.690 10.639 1.00 96.88 100 GLY A O 1
ATOM 770 N N . LEU A 1 101 ? -5.862 -13.476 10.303 1.00 97.31 101 LEU A N 1
ATOM 771 C CA . L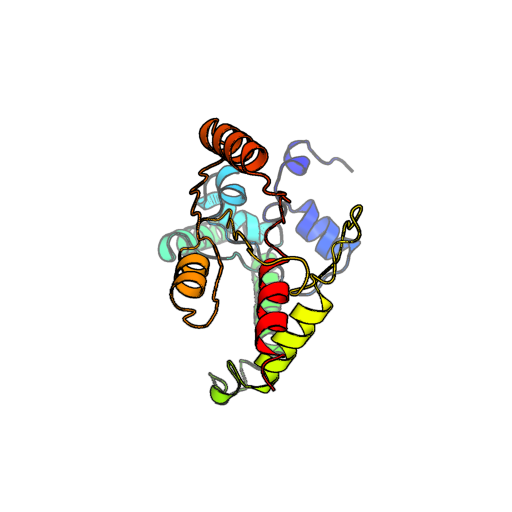EU A 1 101 ? -4.731 -13.424 9.372 1.00 97.31 101 LEU A CA 1
ATOM 772 C C . LEU A 1 101 ? -3.412 -13.808 10.058 1.00 97.31 101 LEU A C 1
ATOM 774 O O . LEU A 1 101 ? -2.645 -14.599 9.512 1.00 97.31 101 LEU A O 1
ATOM 778 N N . LYS A 1 102 ? -3.148 -13.299 11.270 1.00 95.50 102 LYS A N 1
ATOM 779 C CA . LYS A 1 102 ? -1.947 -13.672 12.043 1.00 95.50 102 LYS A CA 1
ATOM 780 C C . LYS A 1 102 ? -1.898 -15.174 12.344 1.00 95.50 102 LYS A C 1
ATOM 782 O O . LYS A 1 102 ? -0.835 -15.781 12.215 1.00 95.50 102 LYS A O 1
ATOM 787 N N . ALA A 1 103 ? -3.035 -15.767 12.706 1.00 95.06 103 ALA A N 1
ATOM 788 C CA . ALA A 1 103 ? -3.167 -17.198 12.961 1.00 95.06 103 ALA A CA 1
ATOM 789 C C . ALA A 1 103 ? -3.025 -18.029 11.676 1.00 95.06 103 ALA A C 1
ATOM 791 O O . ALA A 1 103 ? -2.341 -19.050 11.679 1.00 95.06 103 ALA A O 1
ATOM 792 N N . HIS A 1 104 ? -3.596 -17.570 10.557 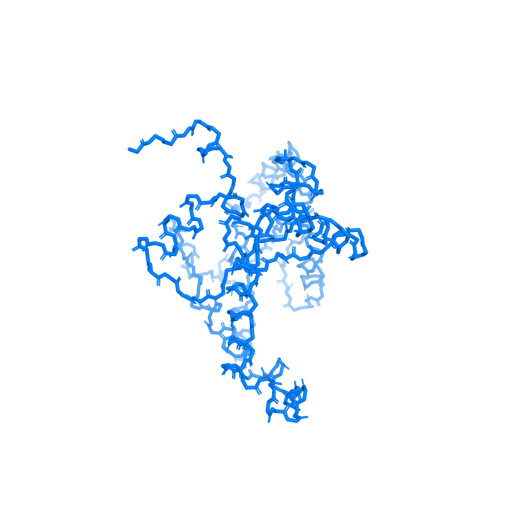1.00 94.81 104 HIS A N 1
ATOM 793 C CA . HIS A 1 104 ? -3.443 -18.208 9.246 1.00 94.81 104 HIS A CA 1
ATOM 794 C C . HIS A 1 104 ? -1.971 -18.282 8.818 1.00 94.81 104 HIS A C 1
ATOM 796 O O . HIS A 1 104 ? -1.506 -19.319 8.349 1.00 94.81 104 HIS A O 1
ATOM 802 N N . GLN A 1 105 ? -1.215 -17.213 9.080 1.00 93.12 105 GLN A N 1
ATOM 803 C CA . GLN A 1 105 ? 0.231 -17.143 8.853 1.00 93.12 105 GLN A CA 1
ATOM 804 C C . GLN A 1 105 ? 1.058 -17.887 9.923 1.00 93.12 105 GLN A C 1
ATOM 806 O O . GLN A 1 105 ? 2.287 -17.863 9.868 1.00 93.12 105 GLN A O 1
ATOM 811 N N . LYS A 1 106 ? 0.408 -18.544 10.899 1.00 91.88 106 LYS A N 1
ATOM 812 C CA . LYS A 1 106 ? 1.024 -19.294 12.011 1.00 91.88 106 LYS A CA 1
ATOM 813 C C . LYS A 1 106 ? 2.003 -18.470 12.855 1.00 91.88 106 LYS A C 1
ATOM 815 O O . LYS A 1 106 ? 2.920 -19.019 13.463 1.00 91.88 106 LYS A O 1
ATOM 820 N N . LEU A 1 107 ? 1.809 -17.150 12.924 1.00 89.50 107 LEU A N 1
ATOM 821 C CA . LEU A 1 107 ? 2.713 -16.242 13.645 1.00 89.50 107 LEU A CA 1
ATOM 822 C C . LEU A 1 107 ? 2.632 -16.398 15.168 1.00 89.50 107 LEU A C 1
ATOM 824 O O . LEU A 1 107 ? 3.528 -15.963 15.877 1.00 89.50 107 LEU A O 1
ATOM 828 N N . ASN A 1 108 ? 1.558 -17.001 15.676 1.00 84.31 108 ASN A N 1
ATOM 829 C CA . ASN A 1 108 ? 1.337 -17.249 17.101 1.00 84.31 108 ASN A CA 1
ATOM 830 C C . ASN A 1 108 ? 1.862 -18.611 17.585 1.00 84.31 108 ASN A C 1
ATOM 832 O O . ASN A 1 108 ? 1.871 -18.849 18.787 1.00 84.31 108 ASN A O 1
ATOM 836 N N . THR A 1 109 ? 2.246 -19.511 16.675 1.00 85.06 109 THR A N 1
ATOM 837 C CA . THR A 1 109 ? 2.739 -20.864 17.002 1.00 85.06 109 THR A CA 1
ATOM 838 C C . THR A 1 109 ? 4.156 -21.117 16.498 1.00 85.06 109 THR A C 1
ATOM 840 O O . THR A 1 109 ? 4.670 -22.221 16.643 1.00 85.06 109 THR A O 1
ATOM 843 N N . ASN A 1 110 ? 4.756 -20.142 15.819 1.00 79.75 110 ASN A N 1
ATOM 844 C CA . ASN A 1 110 ? 6.106 -20.242 15.295 1.00 79.75 110 ASN A CA 1
ATOM 845 C C . ASN A 1 110 ? 7.080 -19.569 16.267 1.00 79.75 110 ASN A C 1
ATOM 847 O O . ASN A 1 110 ? 7.104 -18.344 16.365 1.00 79.75 110 ASN A O 1
ATOM 851 N N . ASP A 1 111 ? 7.900 -20.374 16.941 1.00 81.06 111 ASP A N 1
ATOM 852 C CA . ASP A 1 111 ? 8.920 -19.886 17.878 1.00 81.06 111 ASP A CA 1
ATOM 853 C C . ASP A 1 111 ? 10.071 -19.147 17.166 1.00 81.06 111 ASP A C 1
ATOM 855 O O . ASP A 1 111 ? 10.815 -18.384 17.784 1.00 81.06 111 ASP A O 1
ATOM 859 N N . ASN A 1 112 ? 10.197 -19.312 15.844 1.00 83.12 112 ASN A N 1
ATOM 860 C CA . ASN A 1 112 ? 11.158 -18.576 15.031 1.00 83.12 112 ASN A CA 1
ATOM 861 C C . ASN A 1 112 ? 10.552 -17.249 14.559 1.00 83.12 112 ASN A C 1
ATOM 863 O O . ASN A 1 112 ? 9.920 -17.174 13.503 1.00 83.12 112 ASN A O 1
ATOM 867 N N . LEU A 1 113 ? 10.799 -16.183 15.328 1.00 83.69 113 LEU A N 1
ATOM 868 C CA . LEU A 1 113 ? 10.356 -14.817 15.009 1.00 83.69 113 LEU A CA 1
ATOM 869 C C . LEU A 1 113 ? 10.934 -14.275 13.692 1.00 83.69 113 LEU A C 1
ATOM 871 O O . LEU A 1 113 ? 10.334 -13.402 13.067 1.00 83.69 113 LEU A O 1
ATOM 875 N N . VAL A 1 114 ? 12.100 -14.774 13.278 1.00 83.38 114 VAL A N 1
ATOM 876 C CA . VAL A 1 114 ? 12.771 -14.388 12.034 1.00 83.38 114 VAL A CA 1
ATOM 877 C C . VAL A 1 114 ? 13.236 -15.657 11.314 1.00 83.38 114 VAL A C 1
ATOM 879 O O . VAL A 1 114 ? 13.850 -16.516 11.951 1.00 83.38 114 VAL A O 1
ATOM 882 N N . PRO A 1 115 ? 12.977 -15.804 10.002 1.00 79.12 115 PRO A N 1
ATOM 883 C CA . PRO A 1 115 ? 13.543 -16.898 9.219 1.00 79.12 115 PRO A CA 1
ATOM 884 C C . PRO A 1 115 ? 15.078 -16.837 9.215 1.00 79.12 115 PRO A C 1
ATOM 886 O O . PRO A 1 115 ? 15.654 -15.777 8.987 1.00 79.12 115 PRO A O 1
ATOM 889 N N . GLY A 1 116 ? 15.749 -17.972 9.421 1.00 80.81 116 GLY A N 1
ATOM 890 C CA . GLY A 1 116 ? 17.220 -18.037 9.456 1.00 80.81 116 GLY A CA 1
ATOM 891 C C . GLY A 1 116 ? 17.913 -17.959 8.087 1.00 80.81 116 GLY A C 1
ATOM 892 O O . GLY A 1 116 ? 19.133 -17.870 8.022 1.00 80.81 116 GLY A O 1
ATOM 893 N N . GLU A 1 117 ? 17.165 -17.994 6.983 1.00 82.81 117 GLU A N 1
ATOM 894 C CA . GLU A 1 117 ? 17.699 -18.153 5.621 1.00 82.81 117 GLU A CA 1
ATOM 895 C C . GLU A 1 117 ? 18.067 -16.820 4.944 1.00 82.81 117 GLU A C 1
ATOM 897 O O . GLU A 1 117 ? 17.670 -16.542 3.810 1.00 82.81 117 GLU A O 1
ATOM 902 N N . VAL A 1 118 ? 18.838 -15.975 5.629 1.00 85.44 118 VAL A N 1
ATOM 903 C CA . VAL A 1 118 ? 19.265 -14.665 5.097 1.00 85.44 118 VAL A CA 1
ATOM 904 C C . VAL A 1 118 ? 20.128 -14.818 3.837 1.00 85.44 118 VAL A C 1
ATOM 906 O O . VAL A 1 118 ? 20.049 -13.982 2.938 1.00 85.44 118 VAL A O 1
ATOM 909 N N . ASP A 1 119 ? 20.862 -15.925 3.705 1.00 87.06 119 ASP A N 1
ATOM 910 C CA . ASP A 1 119 ? 21.716 -16.227 2.545 1.00 87.06 119 ASP A CA 1
ATOM 911 C C . ASP A 1 119 ? 20.939 -16.369 1.224 1.00 87.06 119 ASP A C 1
ATOM 913 O O . ASP A 1 119 ? 21.517 -16.273 0.139 1.00 87.06 119 ASP A O 1
ATOM 917 N N . LYS A 1 120 ? 19.611 -16.560 1.282 1.00 88.81 120 LYS A N 1
ATOM 918 C CA . LYS A 1 120 ? 18.755 -16.555 0.084 1.00 88.81 120 LYS A CA 1
ATOM 919 C C . LYS A 1 120 ? 18.559 -15.145 -0.485 1.00 88.81 120 LYS A C 1
ATOM 921 O O . LYS A 1 120 ? 18.220 -14.990 -1.662 1.00 88.81 120 LYS A O 1
ATOM 926 N N . ILE A 1 121 ? 18.783 -14.093 0.301 1.00 91.56 121 ILE A N 1
ATOM 927 C CA . ILE A 1 121 ? 18.655 -12.710 -0.163 1.00 91.56 121 ILE A CA 1
ATOM 928 C C . ILE A 1 121 ? 19.798 -12.402 -1.136 1.00 91.56 121 ILE A C 1
ATOM 930 O O . ILE A 1 121 ? 20.974 -12.455 -0.796 1.00 91.56 121 ILE A O 1
ATOM 934 N N . GLY A 1 122 ? 19.450 -12.067 -2.381 1.00 90.81 122 GLY A N 1
ATOM 935 C CA . GLY A 1 122 ? 20.445 -11.779 -3.418 1.00 90.81 122 GLY A CA 1
ATOM 936 C C . GLY A 1 122 ? 21.231 -13.003 -3.908 1.00 90.81 122 GLY A C 1
ATOM 937 O O . GLY A 1 122 ? 22.300 -12.823 -4.511 1.00 90.81 122 GLY A O 1
ATOM 938 N N . ALA A 1 123 ? 20.703 -14.214 -3.682 1.00 94.50 123 ALA A N 1
ATOM 939 C CA . ALA A 1 123 ? 21.242 -15.464 -4.208 1.00 94.50 123 ALA A CA 1
ATOM 940 C C . ALA A 1 123 ? 21.485 -15.397 -5.728 1.00 94.50 123 ALA A C 1
ATOM 942 O O . ALA A 1 123 ? 20.807 -14.671 -6.466 1.00 94.50 123 ALA A O 1
ATOM 943 N N . SER A 1 124 ? 22.468 -16.163 -6.205 1.00 95.50 124 SER A N 1
ATOM 944 C CA . SER A 1 124 ? 22.840 -16.223 -7.627 1.00 95.50 124 SER A CA 1
ATOM 945 C C . SER A 1 124 ? 21.663 -16.619 -8.520 1.00 95.50 124 SER A C 1
ATOM 947 O O . SER A 1 124 ? 21.494 -16.040 -9.591 1.00 95.50 124 SER A O 1
ATOM 949 N N . GLU A 1 125 ? 20.816 -17.533 -8.050 1.00 96.62 125 GLU A N 1
ATOM 950 C CA . GLU A 1 125 ? 19.590 -17.953 -8.729 1.00 96.62 125 GLU A CA 1
ATOM 951 C C . GLU A 1 125 ? 18.606 -16.790 -8.925 1.00 96.62 125 GLU A C 1
ATOM 953 O O . GLU A 1 125 ? 18.192 -16.518 -10.051 1.00 96.62 125 GLU A O 1
ATOM 958 N N . HIS A 1 126 ? 18.310 -16.019 -7.873 1.00 96.69 126 HIS A N 1
ATOM 959 C CA . HIS A 1 126 ? 17.428 -14.849 -7.967 1.00 96.69 126 HIS A CA 1
ATOM 960 C C . HIS A 1 126 ? 17.974 -13.796 -8.943 1.00 96.69 126 HIS A C 1
ATOM 962 O O . HIS A 1 126 ? 17.220 -13.185 -9.701 1.00 96.69 126 HIS A O 1
ATOM 968 N N . LYS A 1 127 ? 19.300 -13.602 -8.974 1.00 95.88 127 LYS A N 1
ATOM 969 C CA . LYS A 1 127 ? 19.962 -12.712 -9.943 1.00 95.88 127 LYS A CA 1
ATOM 970 C C . LYS A 1 127 ? 19.861 -13.242 -11.374 1.00 95.88 127 LYS A C 1
ATOM 972 O O . LYS A 1 127 ? 19.699 -12.450 -12.302 1.00 95.88 127 LYS A O 1
ATOM 977 N N . ALA A 1 128 ? 19.945 -14.558 -11.561 1.00 96.88 128 ALA A N 1
ATOM 978 C CA . ALA A 1 128 ? 19.752 -15.190 -12.861 1.00 96.88 128 ALA A CA 1
ATOM 979 C C . ALA A 1 128 ? 18.307 -15.015 -13.356 1.00 96.88 128 ALA A C 1
ATOM 981 O O . ALA A 1 128 ? 18.114 -14.630 -14.509 1.00 96.88 128 ALA A O 1
ATOM 982 N N . TRP A 1 129 ? 17.304 -15.192 -12.487 1.00 97.25 129 TRP A N 1
ATOM 983 C CA . TRP A 1 129 ? 15.903 -14.901 -12.815 1.00 97.25 129 TRP A CA 1
ATOM 984 C C . TRP A 1 129 ? 15.687 -13.434 -13.167 1.00 97.25 129 TRP A C 1
ATOM 986 O O . TRP A 1 129 ? 15.107 -13.148 -14.208 1.00 97.25 129 TRP A O 1
ATOM 996 N N . ALA A 1 130 ? 16.209 -12.506 -12.360 1.00 96.12 130 ALA A N 1
ATOM 997 C CA . ALA A 1 130 ? 16.111 -11.077 -12.644 1.00 96.12 130 ALA A CA 1
ATOM 998 C C . ALA A 1 130 ? 16.710 -10.728 -14.016 1.00 96.12 130 ALA A C 1
ATOM 1000 O O . ALA A 1 130 ? 16.125 -9.955 -14.769 1.00 96.12 130 ALA A O 1
ATOM 1001 N N . ARG A 1 131 ? 17.851 -11.336 -14.374 1.00 93.75 131 ARG A N 1
ATOM 1002 C CA . ARG A 1 131 ? 18.461 -11.166 -15.697 1.00 93.75 131 ARG A CA 1
ATOM 1003 C C . ARG A 1 131 ? 17.578 -11.715 -16.810 1.00 93.75 131 ARG A C 1
ATOM 1005 O O . ARG A 1 131 ? 17.377 -11.012 -17.787 1.00 93.75 131 ARG A O 1
ATOM 1012 N N . LYS A 1 132 ? 17.057 -12.932 -16.657 1.00 96.19 132 LYS A N 1
ATOM 1013 C CA . LYS A 1 132 ? 16.188 -13.554 -17.660 1.00 96.19 132 LYS A CA 1
ATOM 1014 C C . LYS A 1 132 ? 14.914 -12.736 -17.884 1.00 96.19 132 LYS A C 1
ATOM 1016 O O . LYS A 1 132 ? 14.590 -12.434 -19.022 1.00 96.19 132 LYS A O 1
ATOM 1021 N N . ILE A 1 133 ? 14.242 -12.326 -16.806 1.00 97.19 133 ILE A N 1
ATOM 1022 C CA . ILE A 1 133 ? 13.031 -11.495 -16.868 1.00 97.19 133 ILE A CA 1
ATOM 1023 C C . ILE A 1 133 ? 13.335 -10.147 -17.529 1.00 97.19 133 ILE A C 1
ATOM 1025 O O . ILE A 1 133 ? 12.535 -9.672 -18.323 1.00 97.19 133 ILE A O 1
ATOM 1029 N N . ALA A 1 134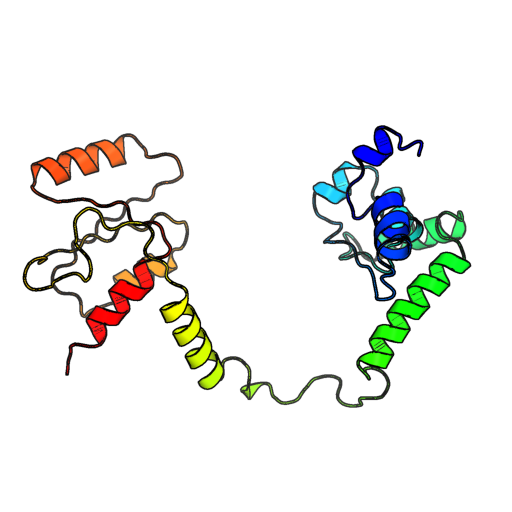 ? 14.488 -9.537 -17.239 1.00 94.75 134 ALA A N 1
ATOM 1030 C CA . ALA A 1 134 ? 14.899 -8.307 -17.909 1.00 94.75 134 ALA A CA 1
ATOM 1031 C C . ALA A 1 134 ? 15.166 -8.526 -19.407 1.00 94.75 134 ALA A C 1
ATOM 1033 O O . ALA A 1 134 ? 14.725 -7.718 -20.212 1.00 94.75 134 ALA A O 1
ATOM 1034 N N . ASP A 1 135 ? 15.853 -9.610 -19.779 1.00 91.88 135 ASP A N 1
ATOM 1035 C CA . ASP A 1 135 ? 16.160 -9.924 -21.179 1.00 91.88 135 ASP A CA 1
ATOM 1036 C C . ASP A 1 135 ? 14.870 -10.242 -21.980 1.00 91.88 135 ASP A C 1
ATOM 1038 O O . ASP A 1 135 ? 14.769 -9.870 -23.145 1.00 91.88 135 ASP A O 1
ATOM 1042 N N . GLU A 1 136 ? 13.864 -10.870 -21.355 1.00 95.06 136 GLU A N 1
ATOM 1043 C CA . GLU A 1 136 ? 12.557 -11.193 -21.964 1.00 95.06 136 GLU A CA 1
ATOM 1044 C C . GLU A 1 136 ? 11.530 -10.045 -21.891 1.00 95.06 136 GLU A C 1
ATOM 1046 O O . GLU A 1 136 ? 10.576 -10.024 -22.665 1.00 95.06 136 GLU A O 1
ATOM 1051 N N . GLY A 1 137 ? 11.698 -9.099 -20.964 1.00 94.00 137 GLY A N 1
ATOM 1052 C CA . GLY A 1 137 ? 10.755 -8.001 -20.732 1.00 94.00 137 GLY A CA 1
ATOM 1053 C C . GLY A 1 137 ? 10.916 -6.811 -21.680 1.00 94.00 137 GLY A C 1
ATOM 1054 O O . GLY A 1 137 ? 10.045 -5.940 -21.722 1.00 94.00 137 GLY A O 1
ATOM 1055 N N . ILE A 1 138 ? 12.012 -6.746 -22.439 1.00 90.81 138 ILE A N 1
ATOM 1056 C CA . ILE A 1 138 ? 12.243 -5.660 -23.397 1.00 90.81 138 ILE A CA 1
ATOM 1057 C C . ILE A 1 138 ? 11.351 -5.836 -24.618 1.00 90.81 138 ILE A C 1
ATOM 1059 O O . ILE A 1 138 ? 11.289 -6.901 -25.226 1.00 90.81 138 ILE A O 1
ATOM 1063 N N . THR A 1 139 ? 10.673 -4.752 -24.989 1.00 92.06 139 THR A N 1
ATOM 1064 C CA . THR A 1 139 ? 9.726 -4.729 -26.102 1.00 92.06 139 THR A CA 1
ATOM 1065 C C . THR A 1 139 ? 10.176 -3.711 -27.138 1.00 92.06 139 THR A C 1
ATOM 1067 O O . THR A 1 139 ? 10.175 -2.512 -26.872 1.00 92.06 139 THR A O 1
ATOM 1070 N N . LEU A 1 140 ? 10.510 -4.179 -28.342 1.00 91.69 140 LEU A N 1
ATOM 1071 C CA . LEU A 1 140 ? 10.758 -3.297 -29.476 1.00 91.69 140 LEU A CA 1
ATOM 1072 C C . LEU A 1 140 ? 9.430 -2.698 -29.956 1.00 91.69 140 LEU A C 1
ATOM 1074 O O . LEU A 1 140 ? 8.633 -3.384 -30.593 1.00 91.69 140 LEU A O 1
ATOM 1078 N N . VAL A 1 141 ? 9.193 -1.420 -29.654 1.00 94.69 141 VAL A N 1
ATOM 1079 C CA . VAL A 1 141 ? 7.976 -0.711 -30.091 1.00 94.69 141 VAL A CA 1
ATOM 1080 C C . VAL A 1 141 ? 8.059 -0.339 -31.572 1.00 94.69 141 VAL A C 1
ATOM 1082 O O . VAL A 1 141 ? 7.070 -0.456 -32.295 1.00 94.69 141 VAL A O 1
ATOM 1085 N N . GLN A 1 142 ? 9.232 0.105 -32.036 1.00 89.50 142 GLN A N 1
ATOM 1086 C CA . GLN A 1 142 ? 9.425 0.577 -33.405 1.00 89.50 142 GLN A CA 1
ATOM 1087 C C . GLN A 1 142 ? 10.888 0.458 -33.854 1.00 89.50 142 GLN A C 1
ATOM 1089 O O . GLN A 1 142 ? 11.791 0.854 -33.127 1.00 89.50 142 GLN A O 1
ATOM 1094 N N . ASP A 1 143 ? 11.103 -0.022 -35.083 1.00 91.25 143 ASP A N 1
ATOM 1095 C CA . ASP A 1 143 ? 12.386 0.048 -35.803 1.00 91.25 143 ASP A CA 1
ATOM 1096 C C . ASP A 1 143 ? 12.134 0.332 -37.293 1.00 91.25 143 ASP A C 1
ATOM 1098 O O . ASP A 1 143 ? 12.198 -0.550 -38.148 1.00 91.25 143 ASP A O 1
ATOM 1102 N N . ASN A 1 144 ? 11.780 1.577 -37.622 1.00 90.31 144 ASN A N 1
ATOM 1103 C CA . ASN A 1 144 ? 11.480 1.953 -39.012 1.00 90.31 144 ASN A CA 1
ATOM 1104 C C . ASN A 1 144 ? 12.723 1.965 -39.910 1.00 90.31 144 ASN A C 1
ATOM 1106 O O . ASN A 1 144 ? 12.602 1.890 -41.131 1.00 90.31 144 ASN A O 1
ATOM 1110 N N . GLN A 1 145 ? 13.902 2.149 -39.315 1.00 85.12 145 GLN A N 1
ATOM 1111 C CA . GLN A 1 145 ? 15.160 2.301 -40.040 1.00 85.12 145 GLN A CA 1
ATOM 1112 C C . GLN A 1 145 ? 15.904 0.966 -40.200 1.00 85.12 145 GLN A C 1
ATOM 1114 O O . GLN A 1 145 ? 16.901 0.914 -40.921 1.00 85.12 145 GLN A O 1
ATOM 1119 N N . GLY A 1 146 ? 15.423 -0.110 -39.563 1.00 85.31 146 GLY A N 1
ATOM 1120 C CA . GLY A 1 146 ? 16.056 -1.428 -39.588 1.00 85.31 146 GLY A CA 1
ATOM 1121 C C . GLY A 1 146 ? 17.463 -1.397 -38.992 1.00 85.31 146 GLY A C 1
ATOM 1122 O O . GLY A 1 146 ? 18.379 -2.026 -39.529 1.00 85.31 146 GLY A O 1
ATOM 1123 N N . LEU A 1 147 ? 17.669 -0.581 -37.955 1.00 85.56 147 LEU A N 1
ATOM 1124 C CA . LEU A 1 147 ? 18.988 -0.365 -37.358 1.00 85.56 147 LEU A CA 1
ATOM 1125 C C . LEU A 1 147 ? 19.374 -1.483 -36.393 1.00 85.56 147 LEU A C 1
ATOM 1127 O O . LEU A 1 147 ? 20.568 -1.675 -36.137 1.00 85.56 147 LEU A O 1
ATOM 1131 N N . LEU A 1 148 ? 18.392 -2.210 -35.858 1.00 88.94 148 LEU A N 1
ATOM 1132 C CA . LEU A 1 148 ? 18.624 -3.269 -34.892 1.00 88.94 148 LEU A CA 1
ATOM 1133 C C . LEU A 1 148 ? 18.727 -4.648 -35.575 1.00 88.94 148 LEU A C 1
ATOM 1135 O O . LEU A 1 148 ? 17.987 -4.941 -36.513 1.00 88.94 148 LEU A O 1
ATOM 1139 N N . PRO A 1 149 ? 19.627 -5.534 -35.101 1.00 89.38 149 PRO A N 1
ATOM 1140 C CA . PRO A 1 149 ? 20.651 -5.286 -34.086 1.00 89.38 149 PRO A CA 1
ATOM 1141 C C . PRO A 1 149 ? 21.800 -4.411 -34.621 1.00 89.38 149 PRO A C 1
ATOM 1143 O O . PRO A 1 149 ? 22.200 -4.504 -35.784 1.00 89.38 149 PRO A O 1
ATOM 1146 N N . LEU A 1 150 ? 22.383 -3.592 -33.741 1.00 84.12 150 LEU A N 1
ATOM 1147 C CA . LEU A 1 150 ? 23.459 -2.670 -34.110 1.00 84.12 150 LEU A CA 1
ATOM 1148 C C . LEU A 1 150 ? 24.692 -3.414 -34.644 1.00 84.12 150 LEU A C 1
ATOM 1150 O O . LEU A 1 150 ? 25.186 -4.372 -34.049 1.00 84.12 150 LEU A O 1
ATOM 1154 N N . ASN A 1 151 ? 25.260 -2.913 -35.741 1.00 80.62 151 ASN A N 1
ATOM 1155 C CA . ASN A 1 151 ? 26.440 -3.503 -36.367 1.00 80.62 151 ASN A CA 1
ATOM 1156 C C . ASN A 1 151 ? 27.708 -2.673 -36.095 1.00 80.62 151 ASN A C 1
ATOM 1158 O O . ASN A 1 151 ? 27.908 -1.613 -36.695 1.00 80.62 151 ASN A O 1
ATOM 1162 N N . LYS A 1 152 ? 28.625 -3.204 -35.274 1.00 77.50 152 LYS A N 1
ATOM 1163 C CA . LYS A 1 152 ? 29.919 -2.574 -34.917 1.00 77.50 152 LYS A CA 1
ATOM 1164 C C . LYS A 1 152 ? 30.860 -2.293 -36.101 1.00 77.50 152 LYS A C 1
ATOM 1166 O O . LYS A 1 152 ? 31.782 -1.477 -36.014 1.00 77.50 152 LYS A O 1
ATOM 1171 N N . ASN A 1 153 ? 30.664 -2.971 -37.233 1.00 81.06 153 ASN A N 1
ATOM 1172 C CA . ASN A 1 153 ? 31.457 -2.722 -38.436 1.00 81.06 153 ASN A CA 1
ATOM 1173 C C . ASN A 1 153 ? 30.972 -1.480 -39.189 1.00 81.06 153 ASN A C 1
ATOM 1175 O O . ASN A 1 153 ? 31.798 -0.812 -39.807 1.00 81.06 153 ASN A O 1
ATOM 1179 N N . LYS A 1 154 ? 29.680 -1.144 -39.078 1.00 78.56 154 LYS A N 1
ATOM 1180 C CA . LYS A 1 154 ? 29.068 0.044 -39.691 1.00 78.56 154 LYS A CA 1
ATOM 1181 C C . LYS A 1 154 ? 29.081 1.251 -38.750 1.00 78.56 154 LYS A C 1
ATOM 1183 O O . LYS A 1 154 ? 29.403 2.355 -39.173 1.00 78.56 154 LYS A O 1
ATOM 1188 N N . ILE A 1 155 ? 28.789 1.037 -37.468 1.00 76.25 155 ILE A N 1
ATOM 1189 C CA . ILE A 1 155 ? 28.702 2.091 -36.452 1.00 76.25 155 ILE A CA 1
ATOM 1190 C C . ILE A 1 155 ? 30.006 2.109 -35.651 1.00 76.25 155 ILE A C 1
ATOM 1192 O O . ILE A 1 155 ? 30.265 1.223 -34.840 1.00 76.25 155 ILE A O 1
ATOM 1196 N N . LYS A 1 156 ? 30.853 3.114 -35.904 1.00 75.06 156 LYS A N 1
ATOM 1197 C CA . LYS A 1 156 ? 32.182 3.251 -35.273 1.00 75.06 156 LYS A CA 1
ATOM 1198 C C . LYS A 1 156 ? 32.204 4.138 -34.035 1.00 75.06 156 LYS A C 1
ATOM 1200 O O . LYS A 1 156 ? 33.171 4.091 -33.285 1.00 75.06 156 LYS A O 1
ATOM 1205 N N . LYS A 1 157 ? 31.179 4.970 -33.850 1.00 68.31 157 LYS A N 1
ATOM 1206 C CA . LYS A 1 157 ? 31.040 5.893 -32.721 1.00 68.31 157 LYS A CA 1
ATOM 1207 C C . LYS A 1 157 ? 29.616 5.803 -32.203 1.00 68.31 157 LYS A C 1
ATOM 1209 O O . LYS A 1 157 ? 28.682 5.897 -32.991 1.00 68.31 157 LYS A O 1
ATOM 1214 N N . ILE A 1 158 ? 29.474 5.640 -30.895 1.00 72.94 158 ILE A N 1
ATOM 1215 C CA . ILE A 1 158 ? 28.181 5.621 -30.209 1.00 72.94 158 ILE A CA 1
ATOM 1216 C C . ILE A 1 158 ? 28.171 6.798 -29.236 1.00 72.94 158 ILE A C 1
ATOM 1218 O O . ILE A 1 158 ? 29.111 6.967 -28.457 1.00 72.94 158 ILE A O 1
ATOM 1222 N N . GLY A 1 159 ? 27.133 7.628 -29.313 1.00 70.38 159 GLY A N 1
ATOM 1223 C CA . GLY A 1 159 ? 26.829 8.635 -28.302 1.00 70.38 159 GLY A CA 1
ATOM 1224 C C . GLY A 1 159 ? 25.780 8.079 -27.346 1.00 70.38 159 GLY A C 1
ATOM 1225 O O . GLY A 1 159 ? 24.786 7.523 -27.796 1.00 70.38 159 GLY A O 1
ATOM 1226 N N . ILE A 1 160 ? 26.000 8.215 -26.040 1.00 69.75 160 ILE A N 1
ATOM 1227 C CA . ILE A 1 160 ? 25.028 7.810 -25.019 1.00 69.75 160 ILE A CA 1
ATOM 1228 C C . ILE A 1 160 ? 24.540 9.075 -24.319 1.00 69.75 160 ILE A C 1
ATOM 1230 O O . ILE A 1 160 ? 25.343 9.777 -23.701 1.00 69.75 160 ILE A O 1
ATOM 1234 N N . ILE A 1 161 ? 23.242 9.365 -24.421 1.00 69.88 161 ILE A N 1
ATOM 1235 C CA . ILE A 1 161 ? 22.610 10.539 -23.809 1.00 69.88 161 ILE A CA 1
ATOM 1236 C C . ILE A 1 161 ? 21.587 10.051 -22.779 1.00 69.88 161 ILE A C 1
ATOM 1238 O O . ILE A 1 161 ? 20.455 9.751 -23.142 1.00 69.88 161 ILE A O 1
ATOM 1242 N N . PRO A 1 162 ? 21.959 9.956 -21.496 1.00 64.69 162 PRO A N 1
ATOM 1243 C CA . PRO A 1 162 ? 21.005 9.604 -20.458 1.00 64.69 162 PRO A CA 1
ATOM 1244 C C . PRO A 1 162 ? 20.148 10.823 -20.071 1.00 64.69 162 PRO A C 1
ATOM 1246 O O . PRO A 1 162 ? 20.666 11.878 -19.697 1.00 64.69 162 PRO A O 1
ATOM 1249 N N . LEU A 1 163 ? 18.831 10.668 -20.124 1.00 65.06 163 LEU A N 1
ATOM 1250 C CA . LEU A 1 163 ? 17.800 11.591 -19.648 1.00 65.06 163 LEU A CA 1
ATOM 1251 C C . LEU A 1 163 ? 17.266 11.143 -18.271 1.00 65.06 163 LEU A C 1
ATOM 1253 O O . LEU A 1 163 ? 16.218 10.527 -18.136 1.00 65.06 163 LEU A O 1
ATOM 1257 N N . GLY A 1 164 ? 17.973 11.486 -17.199 1.00 62.06 164 GLY A N 1
ATOM 1258 C CA . GLY A 1 164 ? 17.537 11.119 -15.850 1.00 62.06 164 GLY A CA 1
ATOM 1259 C C . GLY A 1 164 ? 18.310 11.835 -14.754 1.00 62.06 164 GLY A C 1
ATOM 1260 O O . GLY A 1 164 ? 19.260 12.575 -15.022 1.00 62.06 164 GLY A O 1
ATOM 1261 N N . TRP A 1 165 ? 17.874 11.652 -13.507 1.00 52.53 165 TRP A N 1
ATOM 1262 C CA . TRP A 1 165 ? 18.535 12.222 -12.325 1.00 52.53 165 TRP A CA 1
ATOM 1263 C C . TRP A 1 165 ? 19.566 11.285 -11.689 1.00 52.53 165 TRP A C 1
ATOM 1265 O O . TRP A 1 165 ? 20.277 11.711 -10.779 1.00 52.53 165 TRP A O 1
ATOM 1275 N N . ASP A 1 166 ? 19.701 10.061 -12.197 1.00 54.25 166 ASP A N 1
ATOM 1276 C CA . ASP A 1 166 ? 20.602 9.074 -11.618 1.00 54.25 166 ASP A CA 1
ATOM 1277 C C . ASP A 1 166 ? 22.056 9.325 -12.019 1.00 54.25 166 ASP A C 1
ATOM 1279 O O . ASP A 1 166 ? 22.455 9.230 -13.183 1.00 54.25 166 ASP A O 1
ATOM 1283 N N . ASN A 1 167 ? 22.875 9.619 -11.008 1.00 53.88 167 ASN A N 1
ATOM 1284 C CA . ASN A 1 167 ? 24.329 9.716 -11.136 1.00 53.88 167 ASN A CA 1
ATOM 1285 C C . ASN A 1 167 ? 24.983 8.349 -11.437 1.00 53.88 167 ASN A C 1
ATOM 1287 O O . ASN A 1 167 ? 26.149 8.308 -11.832 1.00 53.88 167 ASN A O 1
ATOM 1291 N N . ASP A 1 168 ? 24.242 7.248 -11.292 1.00 57.47 168 ASP A N 1
ATOM 1292 C CA . ASP A 1 168 ? 24.764 5.882 -11.380 1.00 57.47 168 ASP A CA 1
ATOM 1293 C C . ASP A 1 168 ? 25.019 5.417 -12.814 1.00 57.47 168 ASP A C 1
ATOM 1295 O O . ASP A 1 168 ? 26.026 4.767 -13.087 1.00 57.47 168 ASP A O 1
ATOM 1299 N N . LEU A 1 169 ? 24.188 5.817 -13.781 1.00 56.28 169 LEU A N 1
ATOM 1300 C CA . LEU A 1 169 ? 24.467 5.513 -15.188 1.00 56.28 169 LEU A CA 1
ATOM 1301 C C . LEU A 1 169 ? 25.714 6.271 -15.674 1.00 56.28 169 LEU A C 1
ATOM 1303 O O . LEU A 1 169 ? 26.527 5.738 -16.429 1.00 56.28 169 LEU A O 1
ATOM 1307 N N . PHE A 1 170 ? 25.916 7.495 -15.181 1.00 55.97 170 PHE A N 1
ATOM 1308 C CA . PHE A 1 170 ? 27.126 8.269 -15.448 1.00 55.97 170 PHE A CA 1
ATOM 1309 C C . PHE A 1 170 ? 28.370 7.633 -14.826 1.00 55.97 170 PHE A C 1
ATOM 1311 O O . PHE A 1 170 ? 29.400 7.571 -15.495 1.00 55.97 170 PHE A O 1
ATOM 1318 N N . SER A 1 171 ? 28.298 7.153 -13.581 1.00 57.12 171 SER A N 1
ATOM 1319 C CA . SER A 1 171 ? 29.428 6.495 -12.914 1.00 57.12 171 SER A CA 1
ATOM 1320 C C . SER A 1 171 ? 29.762 5.141 -13.559 1.00 57.12 171 SER A C 1
ATOM 1322 O O . SER A 1 171 ? 30.939 4.822 -13.757 1.00 57.12 171 SER A O 1
ATOM 1324 N N . LEU A 1 172 ? 28.748 4.390 -14.000 1.00 57.59 172 LEU A N 1
ATOM 1325 C CA . LEU A 1 172 ? 28.895 3.136 -14.741 1.00 57.59 172 LEU A CA 1
ATOM 1326 C C . LEU A 1 172 ? 29.560 3.357 -16.110 1.00 57.59 172 LEU A C 1
ATOM 1328 O O . LEU A 1 172 ? 30.545 2.698 -16.444 1.00 57.59 172 LEU A O 1
ATOM 1332 N N . ILE A 1 173 ? 29.081 4.333 -16.889 1.00 56.72 173 ILE A N 1
ATOM 1333 C CA . ILE A 1 173 ? 29.687 4.686 -18.183 1.00 56.72 173 ILE A CA 1
ATOM 1334 C C . ILE A 1 173 ? 31.103 5.236 -17.978 1.00 56.72 173 ILE A C 1
ATOM 1336 O O . ILE A 1 173 ? 31.996 4.928 -18.768 1.00 56.72 173 ILE A O 1
ATOM 1340 N N . ALA A 1 174 ? 31.330 6.030 -16.925 1.00 54.47 174 ALA A N 1
ATOM 1341 C CA . ALA A 1 174 ? 32.629 6.621 -16.623 1.00 54.47 174 ALA A CA 1
ATOM 1342 C C . ALA A 1 174 ? 33.696 5.580 -16.257 1.00 54.47 174 ALA A C 1
ATOM 1344 O O . ALA A 1 174 ? 34.844 5.731 -16.685 1.00 54.47 174 ALA A O 1
ATOM 1345 N N . SER A 1 175 ? 33.311 4.538 -15.514 1.00 54.09 175 SER A N 1
ATOM 1346 C CA . SER A 1 175 ? 34.199 3.492 -14.988 1.00 54.09 175 SER A CA 1
ATOM 1347 C C . SER A 1 175 ? 34.543 2.383 -15.989 1.00 54.09 175 SER A C 1
ATOM 1349 O O . SER A 1 175 ? 35.542 1.685 -15.798 1.00 54.09 175 SER A O 1
ATOM 1351 N N . SER A 1 176 ? 33.793 2.245 -17.087 1.00 54.56 176 SER A N 1
ATOM 1352 C CA . SER A 1 176 ? 34.116 1.279 -18.140 1.00 54.56 176 SER A CA 1
ATOM 1353 C C . SER A 1 176 ? 35.359 1.706 -18.937 1.00 54.56 176 SER A C 1
ATOM 1355 O O . SER A 1 176 ? 35.316 2.635 -19.748 1.00 54.56 176 SER A O 1
ATOM 1357 N N . LYS A 1 177 ? 36.486 1.022 -18.695 1.00 46.47 177 LYS A N 1
ATOM 1358 C CA . LYS A 1 177 ? 37.784 1.235 -19.369 1.00 46.47 177 LYS A CA 1
ATOM 1359 C C . LYS A 1 177 ? 37.866 0.609 -20.772 1.00 46.47 177 LYS A C 1
ATOM 1361 O O . LYS A 1 177 ? 38.838 0.851 -21.479 1.00 46.47 177 LYS A O 1
ATOM 1366 N N . SER A 1 178 ? 36.880 -0.196 -21.173 1.00 47.53 178 SER A N 1
ATOM 1367 C CA . SER A 1 178 ? 36.945 -1.096 -22.335 1.00 47.53 178 SER A CA 1
ATOM 1368 C C . SER A 1 178 ? 36.127 -0.654 -23.554 1.00 47.53 178 SER A C 1
ATOM 1370 O O . SER A 1 178 ? 35.916 -1.467 -24.448 1.00 47.53 178 SER A O 1
ATOM 1372 N N . LEU A 1 179 ? 35.670 0.603 -23.635 1.00 47.34 179 LEU A N 1
ATOM 1373 C CA . LEU A 1 179 ? 34.986 1.124 -24.829 1.00 47.34 179 LEU A CA 1
ATOM 1374 C C . LEU A 1 179 ? 35.879 2.113 -25.602 1.00 47.34 179 LEU A C 1
ATOM 1376 O O . LEU A 1 179 ? 35.825 3.319 -25.345 1.00 47.34 179 LEU A O 1
ATOM 1380 N N . PRO A 1 180 ? 36.687 1.652 -26.576 1.00 44.12 180 PRO A N 1
ATOM 1381 C CA . PRO A 1 180 ? 37.347 2.546 -27.514 1.00 44.12 180 PRO A CA 1
ATOM 1382 C C . PRO A 1 180 ? 36.278 3.148 -28.442 1.00 44.12 180 PRO A C 1
ATOM 1384 O O . PRO A 1 180 ? 35.499 2.408 -29.033 1.00 44.12 180 PRO A O 1
ATOM 1387 N N . LEU A 1 181 ? 36.262 4.482 -28.579 1.00 46.47 181 LEU A N 1
ATOM 1388 C CA . LEU A 1 181 ? 35.386 5.288 -29.462 1.00 46.47 181 LEU A CA 1
ATOM 1389 C C . LEU A 1 181 ? 33.933 5.588 -29.016 1.00 46.47 181 LEU A C 1
ATOM 1391 O O . LEU A 1 181 ? 33.079 5.893 -29.849 1.00 46.47 181 LEU A O 1
ATOM 1395 N N . VAL A 1 182 ? 33.648 5.660 -27.713 1.00 49.72 182 VAL A N 1
ATOM 1396 C CA . VAL A 1 182 ? 32.437 6.365 -27.230 1.00 49.72 182 VAL A CA 1
ATOM 1397 C C . VAL A 1 182 ? 32.743 7.848 -27.038 1.00 49.72 182 VAL A C 1
ATOM 1399 O O . VAL A 1 182 ? 33.540 8.221 -26.176 1.00 49.72 182 VAL A O 1
ATOM 1402 N N . VAL A 1 183 ? 32.104 8.716 -27.825 1.00 42.88 183 VAL A N 1
ATOM 1403 C CA . VAL A 1 183 ? 32.150 10.164 -27.577 1.00 42.88 183 VAL A CA 1
ATOM 1404 C C . VAL A 1 183 ? 31.175 10.459 -26.439 1.00 42.88 183 VAL A C 1
ATOM 1406 O O . VAL A 1 183 ? 29.959 10.395 -26.609 1.00 42.88 183 VAL A O 1
ATOM 1409 N N . ARG A 1 184 ? 31.711 10.747 -25.248 1.00 46.81 184 ARG A N 1
ATOM 1410 C CA . ARG A 1 184 ? 30.918 11.064 -24.053 1.00 46.81 184 ARG A CA 1
ATOM 1411 C C . ARG A 1 184 ? 30.419 12.507 -24.125 1.00 46.81 184 ARG A C 1
ATOM 1413 O O . ARG A 1 184 ? 31.180 13.439 -23.881 1.00 46.81 184 ARG A O 1
ATOM 1420 N N . LEU A 1 185 ? 29.138 12.692 -24.426 1.00 40.06 185 LEU A N 1
ATOM 1421 C CA . LEU A 1 185 ? 28.472 13.994 -24.389 1.00 40.06 185 LEU A CA 1
ATOM 1422 C C . LEU A 1 185 ? 27.351 13.954 -23.353 1.00 40.06 185 LEU A C 1
ATOM 1424 O O . LEU A 1 185 ? 26.309 13.347 -23.560 1.00 40.06 185 LEU A O 1
ATOM 1428 N N . ALA A 1 186 ? 27.598 14.586 -22.206 1.00 40.69 186 ALA A N 1
ATOM 1429 C CA . ALA A 1 186 ? 26.650 14.655 -21.103 1.00 40.69 186 ALA A CA 1
ATOM 1430 C C . ALA A 1 186 ? 25.786 15.919 -21.221 1.00 40.69 186 ALA A C 1
ATOM 1432 O O . ALA A 1 186 ? 26.291 17.037 -21.101 1.00 40.69 186 ALA A O 1
ATOM 1433 N N . LEU A 1 187 ? 24.476 15.749 -21.408 1.00 40.06 187 LEU A N 1
ATOM 1434 C CA . LEU A 1 187 ? 23.503 16.841 -21.371 1.00 40.06 187 LEU A CA 1
ATOM 1435 C C . LEU A 1 187 ? 22.552 16.628 -20.190 1.00 40.06 187 LEU A C 1
ATOM 1437 O O . LEU A 1 187 ? 21.659 15.793 -20.243 1.00 40.06 187 LEU A O 1
ATOM 1441 N N . LYS A 1 188 ? 22.727 17.400 -19.109 1.00 39.44 188 LYS A N 1
ATOM 1442 C CA . LYS A 1 188 ? 21.758 17.439 -18.001 1.00 39.44 188 LYS A CA 1
ATOM 1443 C C . LYS A 1 188 ? 20.515 18.217 -18.441 1.00 39.44 188 LYS A C 1
ATOM 1445 O O . LYS A 1 188 ? 20.515 19.447 -18.397 1.00 39.44 188 LYS A O 1
ATOM 1450 N N . CYS A 1 189 ? 19.453 17.517 -18.836 1.00 37.91 189 CYS A N 1
ATOM 1451 C CA . CYS A 1 189 ? 18.165 18.135 -19.162 1.00 37.91 189 CYS A CA 1
ATOM 1452 C C . CYS A 1 189 ? 17.205 18.058 -17.965 1.00 37.91 189 CYS A C 1
ATOM 1454 O O . CYS A 1 189 ? 16.620 17.020 -17.674 1.00 37.91 189 CYS A O 1
ATOM 1456 N N . LYS A 1 190 ? 17.022 19.179 -17.258 1.00 39.41 190 LYS A N 1
ATOM 1457 C CA . LYS A 1 190 ? 15.986 19.336 -16.222 1.00 39.41 190 LYS A CA 1
ATOM 1458 C C . LYS A 1 190 ? 14.664 19.807 -16.869 1.00 39.41 190 LYS A C 1
ATOM 1460 O O . LYS A 1 190 ? 14.354 20.984 -16.752 1.00 39.41 190 LYS A O 1
ATOM 1465 N N . LYS A 1 191 ? 13.899 18.917 -17.533 1.00 38.34 191 LYS A N 1
ATOM 1466 C CA . LYS A 1 191 ? 12.605 19.205 -18.231 1.00 38.34 191 LYS A CA 1
ATOM 1467 C C . LYS A 1 191 ? 12.665 20.318 -19.318 1.00 38.34 191 LYS A C 1
ATOM 1469 O O . LYS A 1 191 ? 13.691 20.977 -19.457 1.00 38.34 191 LYS A O 1
ATOM 1474 N N . PRO A 1 192 ? 11.566 20.520 -20.082 1.00 43.41 192 PRO A N 1
ATOM 1475 C CA . PRO A 1 192 ? 11.460 20.120 -21.495 1.00 43.41 192 PRO A CA 1
ATOM 1476 C C . PRO A 1 192 ? 12.587 20.708 -22.366 1.00 43.41 192 PRO A C 1
ATOM 1478 O O . PRO A 1 192 ? 13.037 21.824 -22.117 1.00 43.41 192 PRO A O 1
ATOM 1481 N N . ALA A 1 193 ? 13.042 19.933 -23.361 1.00 52.06 193 ALA A N 1
ATOM 1482 C CA . ALA A 1 193 ? 14.271 20.130 -24.142 1.00 52.06 193 ALA A CA 1
ATOM 1483 C C . ALA A 1 193 ? 14.733 21.605 -24.235 1.00 52.06 193 ALA A C 1
ATOM 1485 O O . ALA A 1 193 ? 14.183 22.386 -25.018 1.00 52.06 193 ALA A O 1
ATOM 1486 N N . PRO A 1 194 ? 15.740 22.027 -23.440 1.00 55.25 194 PRO A N 1
ATOM 1487 C CA . PRO A 1 194 ? 16.208 23.404 -23.479 1.00 55.25 194 PRO A CA 1
ATOM 1488 C C . PRO A 1 194 ? 16.710 23.725 -24.891 1.00 55.25 194 PRO A C 1
ATOM 1490 O O . PRO A 1 194 ? 17.333 22.877 -25.519 1.00 55.25 194 PRO A O 1
ATOM 1493 N N . LYS A 1 195 ? 16.546 24.965 -25.377 1.00 59.22 195 LYS A N 1
ATOM 1494 C CA . LYS A 1 195 ? 17.068 25.442 -26.687 1.00 59.22 195 LYS A CA 1
ATOM 1495 C C . LYS A 1 195 ? 18.535 25.051 -26.967 1.00 59.22 195 LYS A C 1
ATOM 1497 O O . LYS A 1 195 ? 18.966 25.025 -28.115 1.00 59.22 195 LYS A O 1
ATOM 1502 N N . LYS A 1 196 ? 19.318 24.760 -25.920 1.00 57.50 196 LYS A N 1
ATOM 1503 C CA . LYS A 1 196 ? 20.685 24.221 -26.003 1.00 57.50 196 LYS A CA 1
ATOM 1504 C C . LYS A 1 196 ? 20.750 22.777 -26.522 1.00 57.50 196 LYS A C 1
ATOM 1506 O O . LYS A 1 196 ? 21.671 22.488 -27.272 1.00 57.50 196 LYS A O 1
ATOM 1511 N N . TYR A 1 197 ? 19.800 21.911 -26.162 1.00 61.62 197 TYR A N 1
ATOM 1512 C CA . TYR A 1 197 ? 19.673 20.550 -26.695 1.00 61.62 197 TYR A CA 1
ATOM 1513 C C . TYR A 1 197 ? 19.381 20.595 -28.197 1.00 61.62 197 TYR A C 1
ATOM 1515 O O . TYR A 1 197 ? 20.153 20.055 -28.972 1.00 61.62 197 TYR A O 1
ATOM 1523 N N . GLN A 1 198 ? 18.377 21.363 -28.633 1.00 68.06 198 GLN A N 1
ATOM 1524 C CA . GLN A 1 198 ? 18.068 21.528 -30.064 1.00 68.06 198 GLN A CA 1
ATOM 1525 C C . GLN A 1 198 ? 19.257 22.082 -30.866 1.00 68.06 198 GLN A C 1
ATOM 1527 O O . GLN A 1 198 ? 19.638 21.500 -31.874 1.00 68.06 198 GLN A O 1
ATOM 1532 N N . LYS A 1 199 ? 19.926 23.136 -30.375 1.00 69.31 199 LYS A N 1
ATOM 1533 C CA . LYS A 1 199 ? 21.147 23.665 -31.016 1.00 69.31 199 LYS A CA 1
ATOM 1534 C C . LYS A 1 199 ? 22.294 22.656 -31.062 1.00 69.31 199 LYS A C 1
ATOM 1536 O O . LYS A 1 199 ? 23.097 22.678 -31.991 1.00 69.31 199 LYS A O 1
ATOM 1541 N N . PHE A 1 200 ? 22.408 21.804 -30.048 1.00 66.50 200 PHE A N 1
ATOM 1542 C CA . PHE A 1 200 ? 23.396 20.734 -30.018 1.00 66.50 200 PHE A CA 1
ATOM 1543 C C . PHE A 1 200 ? 23.076 19.652 -31.057 1.00 66.50 200 PHE A C 1
ATOM 1545 O O . PHE A 1 200 ? 23.971 19.276 -31.809 1.00 66.50 200 PHE A O 1
ATOM 1552 N N . MET A 1 201 ? 21.811 19.230 -31.153 1.00 66.75 201 MET A N 1
ATOM 1553 C CA . MET A 1 201 ? 21.338 18.284 -32.168 1.00 66.75 201 MET A CA 1
ATOM 1554 C C . MET A 1 201 ? 21.555 18.842 -33.580 1.00 66.75 201 MET A C 1
ATOM 1556 O O . MET A 1 201 ? 22.116 18.166 -34.433 1.00 66.75 201 MET A O 1
ATOM 1560 N N . GLU A 1 202 ? 21.230 20.116 -33.816 1.00 75.12 202 GLU A N 1
ATOM 1561 C CA . GLU A 1 202 ? 21.498 20.786 -35.095 1.00 75.12 202 GLU A CA 1
ATOM 1562 C C . GLU A 1 202 ? 22.992 20.828 -35.433 1.00 75.12 202 GLU A C 1
ATOM 1564 O O . GLU A 1 202 ? 23.379 20.561 -36.570 1.00 75.12 202 GLU A O 1
ATOM 1569 N N . LYS A 1 203 ? 23.850 21.157 -34.458 1.00 72.94 203 LYS A N 1
ATOM 1570 C CA . LYS A 1 203 ? 25.303 21.191 -34.667 1.00 72.94 203 LYS A CA 1
ATOM 1571 C C . LYS A 1 203 ? 25.837 19.808 -35.032 1.00 72.94 203 LYS A C 1
ATOM 1573 O O . LYS A 1 203 ? 26.564 19.672 -36.008 1.00 72.94 203 LYS A O 1
ATOM 1578 N N . MET A 1 204 ? 25.472 18.797 -34.256 1.00 63.41 204 MET A N 1
ATOM 1579 C CA . MET A 1 204 ? 25.961 17.437 -34.449 1.00 63.41 204 MET A CA 1
ATOM 1580 C C . MET A 1 204 ? 25.370 16.814 -35.738 1.00 63.41 204 MET A C 1
ATOM 1582 O O . MET A 1 204 ? 26.063 16.078 -36.431 1.00 63.41 204 MET A O 1
ATOM 1586 N N . SER A 1 205 ? 24.168 17.216 -36.169 1.00 68.12 205 SER A N 1
ATOM 1587 C CA . SER A 1 205 ? 23.613 16.837 -37.479 1.00 68.12 205 SER A CA 1
ATOM 1588 C C . SER A 1 205 ? 24.450 17.393 -38.635 1.00 68.12 205 SER A C 1
ATOM 1590 O O . SER A 1 205 ? 24.770 16.666 -39.573 1.00 68.12 205 SER A O 1
ATOM 1592 N N . ARG A 1 206 ? 24.902 18.654 -38.538 1.00 72.88 206 ARG A N 1
ATOM 1593 C CA . ARG A 1 206 ? 25.816 19.260 -39.530 1.00 72.88 206 ARG A CA 1
ATOM 1594 C C . ARG A 1 206 ? 27.180 18.574 -39.590 1.00 72.88 206 ARG A C 1
ATOM 1596 O O . ARG A 1 206 ? 27.820 18.605 -40.634 1.00 72.88 206 ARG A O 1
ATOM 1603 N N . GLU A 1 207 ? 27.619 17.963 -38.494 1.00 66.00 207 GLU A N 1
ATOM 1604 C CA . GLU A 1 207 ? 28.860 17.180 -38.430 1.00 66.00 207 GLU A CA 1
ATOM 1605 C C . GLU A 1 207 ? 28.676 15.722 -38.911 1.00 66.00 207 GLU A C 1
ATOM 1607 O O . GLU A 1 207 ? 29.618 14.932 -38.859 1.00 66.00 207 GLU A O 1
ATOM 1612 N N . GLY A 1 208 ? 27.489 15.367 -39.423 1.00 57.25 208 GLY A N 1
ATOM 1613 C CA . GLY A 1 208 ? 27.205 14.065 -40.033 1.00 57.25 208 GLY A CA 1
ATOM 1614 C C . GLY A 1 208 ? 26.784 12.976 -39.045 1.00 57.25 208 GLY A C 1
ATOM 1615 O O . GLY A 1 208 ? 26.810 11.796 -39.394 1.00 57.25 208 GLY A O 1
ATOM 1616 N N . PHE A 1 209 ? 26.410 13.339 -37.816 1.00 51.56 209 PHE A N 1
ATOM 1617 C CA . PHE A 1 209 ? 25.899 12.386 -36.833 1.00 51.56 209 PHE A CA 1
ATOM 1618 C C . PHE A 1 209 ? 24.401 12.121 -37.045 1.00 51.56 209 PHE A C 1
ATOM 1620 O O . PHE A 1 209 ? 23.615 13.039 -37.284 1.00 51.56 209 PHE A O 1
ATOM 1627 N N . ILE A 1 210 ? 24.015 10.849 -36.931 1.00 51.31 210 ILE A N 1
ATOM 1628 C CA . ILE A 1 210 ? 22.623 10.383 -36.919 1.00 51.31 210 ILE A CA 1
ATOM 1629 C C . ILE A 1 210 ? 22.184 10.311 -35.455 1.00 51.31 210 ILE A C 1
ATOM 1631 O O . ILE A 1 210 ? 22.947 9.833 -34.614 1.00 51.31 210 ILE A O 1
ATOM 1635 N N . PHE A 1 211 ? 20.977 10.781 -35.149 1.00 49.06 211 PHE A N 1
ATOM 1636 C CA . PHE A 1 211 ? 20.432 10.739 -33.794 1.00 49.06 211 PHE A CA 1
ATOM 1637 C C . PHE A 1 211 ? 19.167 9.912 -33.763 1.00 49.06 211 PHE A C 1
ATOM 1639 O O . PHE A 1 211 ? 18.301 10.087 -34.616 1.00 49.06 211 PHE A O 1
ATOM 1646 N N . GLU A 1 212 ? 19.041 9.113 -32.715 1.00 49.44 212 GLU A N 1
ATOM 1647 C CA . GLU A 1 212 ? 17.771 8.554 -32.285 1.00 49.44 212 GLU A CA 1
ATOM 1648 C C . GLU A 1 212 ? 17.596 8.841 -30.796 1.00 49.44 212 GLU A C 1
ATOM 1650 O O . GLU A 1 212 ? 18.536 8.723 -30.004 1.00 49.44 212 GLU A O 1
ATOM 1655 N N . GLU A 1 213 ? 16.398 9.291 -30.434 1.00 47.31 213 GLU A N 1
ATOM 1656 C CA . GLU A 1 213 ? 15.985 9.447 -29.047 1.00 47.31 213 GLU A CA 1
ATOM 1657 C C . GLU A 1 213 ? 15.482 8.083 -28.578 1.00 47.31 213 GLU A C 1
ATOM 1659 O O . GLU A 1 213 ? 14.423 7.626 -28.997 1.00 47.31 213 GLU A O 1
ATOM 1664 N N . ILE A 1 214 ? 16.295 7.404 -27.774 1.00 45.75 214 ILE A N 1
ATOM 1665 C CA . ILE A 1 214 ? 15.969 6.087 -27.229 1.00 45.75 214 ILE A CA 1
ATOM 1666 C C . ILE A 1 214 ? 15.488 6.303 -25.795 1.00 45.75 214 ILE A C 1
ATOM 1668 O O . ILE A 1 214 ? 16.236 6.825 -24.962 1.00 45.75 214 ILE A O 1
ATOM 1672 N N . ASP A 1 215 ? 14.233 5.940 -25.527 1.00 42.59 215 ASP A N 1
ATOM 1673 C CA . ASP A 1 215 ? 13.639 6.007 -24.191 1.00 42.59 215 ASP A CA 1
ATOM 1674 C C . ASP A 1 215 ? 14.329 5.003 -23.246 1.00 42.59 215 ASP A C 1
ATOM 1676 O O . ASP A 1 215 ? 14.903 3.992 -23.655 1.00 42.59 215 ASP A O 1
ATOM 1680 N N . HIS A 1 216 ? 14.320 5.310 -21.954 1.00 44.53 216 HIS A N 1
ATOM 1681 C CA . HIS A 1 216 ? 15.206 4.785 -20.914 1.00 44.53 216 HIS A CA 1
ATOM 1682 C C . HIS A 1 216 ? 15.146 3.277 -20.637 1.00 44.53 216 HIS A C 1
ATOM 1684 O O . HIS A 1 216 ? 15.865 2.789 -19.762 1.00 44.53 216 HIS A O 1
ATOM 1690 N N . THR A 1 217 ? 14.333 2.525 -21.367 1.00 45.06 217 THR A N 1
ATOM 1691 C CA . THR A 1 217 ? 14.139 1.089 -21.166 1.00 45.06 217 THR A CA 1
ATOM 1692 C C . THR A 1 217 ? 15.169 0.227 -21.921 1.00 45.06 217 THR A C 1
ATOM 1694 O O . THR A 1 217 ? 15.436 -0.894 -21.494 1.00 45.06 217 THR A O 1
ATOM 1697 N N . ASP A 1 218 ? 15.859 0.758 -22.941 1.00 45.22 218 ASP A N 1
ATOM 1698 C CA . ASP A 1 218 ? 16.668 -0.059 -23.876 1.00 45.22 218 ASP A CA 1
ATOM 1699 C C . ASP A 1 218 ? 18.197 -0.054 -23.646 1.00 45.22 218 ASP A C 1
ATOM 1701 O O . ASP A 1 218 ? 18.944 -0.853 -24.222 1.00 45.22 218 ASP A O 1
ATOM 1705 N N . LEU A 1 219 ? 18.713 0.818 -22.774 1.00 47.38 219 LEU A N 1
ATOM 1706 C CA . LEU A 1 219 ? 20.163 1.053 -22.643 1.00 47.38 219 LEU A CA 1
ATOM 1707 C C . LEU A 1 219 ? 20.940 -0.107 -21.986 1.00 47.38 219 LEU A C 1
ATOM 1709 O O . LEU A 1 219 ? 22.120 -0.310 -22.280 1.00 47.38 219 LEU A O 1
ATOM 1713 N N . LEU A 1 220 ? 20.294 -0.908 -21.131 1.00 46.50 220 LEU A N 1
ATOM 1714 C CA . LEU A 1 220 ? 20.945 -2.033 -20.441 1.00 46.50 220 LEU A CA 1
ATOM 1715 C C . LEU A 1 220 ? 21.177 -3.254 -21.351 1.00 46.50 220 LEU A C 1
ATOM 1717 O O . LEU A 1 220 ? 22.134 -4.002 -21.124 1.00 46.50 220 LEU A O 1
ATOM 1721 N N . LEU A 1 221 ? 20.364 -3.440 -22.398 1.00 44.75 221 LEU A N 1
ATOM 1722 C CA . LEU A 1 221 ? 20.485 -4.576 -23.322 1.00 44.75 221 LEU A CA 1
ATOM 1723 C C . LEU A 1 221 ? 21.582 -4.343 -24.371 1.00 44.75 221 LEU A C 1
ATOM 1725 O O . LEU A 1 221 ? 22.394 -5.235 -24.631 1.00 44.75 221 LEU A O 1
ATOM 1729 N N . GLY A 1 222 ? 21.694 -3.111 -24.883 1.00 45.97 222 GLY A N 1
ATOM 1730 C CA . GLY A 1 222 ? 22.759 -2.731 -25.819 1.00 45.97 222 GLY A CA 1
ATOM 1731 C C . GLY A 1 222 ? 24.163 -2.836 -25.211 1.00 45.97 222 GLY A C 1
ATOM 1732 O O . GLY A 1 222 ? 25.117 -3.217 -25.890 1.00 45.97 222 GLY A O 1
ATOM 1733 N N . MET A 1 223 ? 24.302 -2.578 -23.906 1.00 43.97 223 MET A N 1
ATOM 1734 C CA . MET A 1 223 ? 25.596 -2.659 -23.216 1.00 43.97 223 MET A CA 1
ATOM 1735 C C . MET A 1 223 ? 26.042 -4.101 -22.904 1.00 43.97 223 MET A C 1
ATOM 1737 O O . MET A 1 223 ? 27.246 -4.352 -22.836 1.00 43.97 223 MET A O 1
ATOM 1741 N N . LYS A 1 224 ? 25.120 -5.066 -22.758 1.00 43.97 224 LYS A N 1
ATOM 1742 C CA . LYS A 1 224 ? 25.453 -6.486 -22.502 1.00 43.97 224 LYS A CA 1
ATOM 1743 C C . LYS A 1 224 ? 25.883 -7.256 -23.754 1.00 43.97 224 LYS A C 1
ATOM 1745 O O . LYS A 1 224 ? 26.714 -8.152 -23.643 1.00 43.97 224 LYS A O 1
ATOM 1750 N N . GLN A 1 225 ? 25.382 -6.908 -24.940 1.00 42.25 225 GLN A N 1
ATOM 1751 C CA . GLN A 1 225 ? 25.810 -7.569 -26.185 1.00 42.25 225 GLN A CA 1
ATOM 1752 C C . GLN A 1 225 ? 27.239 -7.180 -26.606 1.00 42.25 225 GLN A C 1
ATOM 1754 O O . GLN A 1 225 ? 27.934 -7.960 -27.258 1.00 42.25 225 GLN A O 1
ATOM 1759 N N . ILE A 1 226 ? 27.725 -6.012 -26.172 1.00 39.69 226 ILE A N 1
ATOM 1760 C CA . ILE A 1 226 ? 29.101 -5.563 -26.431 1.00 39.69 226 ILE A CA 1
ATOM 1761 C C . ILE A 1 226 ? 30.123 -6.348 -25.586 1.00 39.69 226 ILE A C 1
ATOM 1763 O O . ILE A 1 226 ? 31.259 -6.521 -26.022 1.00 39.69 226 ILE A O 1
ATOM 1767 N N . SER A 1 227 ? 29.741 -6.881 -24.419 1.00 34.03 227 SER A N 1
ATOM 1768 C CA . SER A 1 227 ? 30.652 -7.662 -23.566 1.00 34.03 227 SER A CA 1
ATOM 1769 C C . SER A 1 227 ? 30.685 -9.165 -23.869 1.00 34.03 227 SER A C 1
ATOM 1771 O O . SER A 1 227 ? 31.626 -9.828 -23.449 1.00 34.03 227 SER A O 1
ATOM 1773 N N . GLN A 1 228 ? 29.722 -9.705 -24.625 1.00 34.12 228 GLN A N 1
ATOM 1774 C CA . GLN A 1 228 ? 29.663 -11.135 -24.984 1.00 34.12 228 GLN A CA 1
ATOM 1775 C C . GLN A 1 228 ? 30.384 -11.501 -26.294 1.00 34.12 228 GLN A C 1
ATOM 1777 O O . GLN A 1 228 ? 30.296 -12.639 -26.732 1.00 34.12 228 GLN A O 1
ATOM 1782 N N . SER A 1 229 ? 31.106 -10.570 -26.926 1.00 28.89 229 SER A N 1
ATOM 1783 C CA . SER A 1 229 ? 31.860 -10.835 -28.166 1.00 28.89 229 SER A CA 1
ATOM 1784 C C . SER A 1 229 ? 33.378 -10.622 -28.027 1.00 28.89 229 SER A C 1
ATOM 1786 O O . SER A 1 229 ? 34.030 -10.198 -28.982 1.00 28.89 229 SER A O 1
ATOM 1788 N N . ILE A 1 230 ? 33.922 -10.896 -26.828 1.00 31.22 230 ILE A N 1
ATOM 1789 C CA . ILE A 1 230 ? 35.374 -10.940 -26.527 1.00 31.22 230 ILE A CA 1
ATOM 1790 C C . ILE A 1 230 ? 35.821 -12.360 -26.091 1.00 31.22 230 ILE A C 1
ATOM 1792 O O . ILE A 1 230 ? 36.749 -12.530 -25.313 1.00 31.22 230 ILE A O 1
ATOM 1796 N N . GLU A 1 231 ? 35.208 -13.397 -26.652 1.00 30.20 231 GLU A N 1
ATOM 1797 C CA . GLU A 1 231 ? 35.896 -14.663 -26.967 1.00 30.20 231 GLU A CA 1
ATOM 1798 C C . GLU A 1 231 ? 35.646 -14.967 -28.448 1.00 30.20 231 GLU A C 1
ATOM 1800 O O . GLU A 1 231 ? 36.577 -15.486 -29.102 1.00 30.20 231 GLU A O 1
#

Secondary structure (DSSP, 8-state):
----HHHHHS-GGG-HIIIIIIIIIIS---S--EEEETTSHHHHTTS-HHHHHHHHHHTT-SEEE--SSHHHHHHHHHHHHHTTSS-HHHHHHHHHHHHHHHHHTTTTT-S-SS-S-GGGTT-HHHHHHHHHHHHHH------TT--PSP-TTT---B-----SS-HHHHHHHHH-TT-TTB--------SS--HHHHHHHHHHHHTT-------TTSHHHHHHHHHTT--

Sequence (231 aa):
NNVTDEDRLTPGSLSKNLLTGLLRGELGFNGLIMTDATLMTGFGAHGRREDLVPMSIANGNDMFLFTKSALEDYNFMLNGYKKGIITDERLNDALDRILGLKAHQKLNTNDNLVPGEVDKIGASEHKAWARKIADEGITLVQDNQGLLPLNKNKIKKIGIIPLGWDNDLFSLIASSKSLPLVVRLALKCKKPAPKKYQKFMEKMSREGFIFEEIDHTDLLLGMKQISQSIE

Radius of gyration: 27.86 Å; chains: 1; bounding box: 67×46×63 Å